Protein AF-A0A6C0L2L0-F1 (afdb_monomer)

Secondary structure (DSSP, 8-state):
--------------------SPPPPPPTT-SEEEEEEE-GGGTS--HHHHHHHHHHHHHB-TTS-B---GGGHHHHHHHHHHHHHHHHHHHHHHHTTT-----EEEEEEEESSHHHHHHHHHHHHHH-TTS--EEEETTS---SS--GGG-TTPPPS-HHHHHHHHHHHHHHHHHHHHHHHHHHHHHHHHHHHHHHHHHHHHHHHHHHHHHHHHHTTSSS------------

Radius of gyration: 38.7 Å; Cα contacts (8 Å, |Δi|>4): 146; chains: 1; bounding box: 62×84×132 Å

Mean predicted aligned error: 16.69 Å

Foldseek 3Di:
DDDDDDDDDDDPDPPPPPDPDFFDDDDAFFFKWKKWKDACVVQAPQLVVLLVVVLQVVQQDPVRDHDDDPVCVVVSSVVSCVPCVVVSVVVRCVVSVVPDNDMDMDTPDGGNDPVVQVVVQLVVCVVDVPIHIDMDTHRDDDDDPDDLVPDPDRDDNDPVVNVVVVVVVVVVVVVVVVVVVVVVVVVVVVVVVVVVVVVVVVVVVVVVVVVVVVVVPPPPDDDDDDDDDDDD

Organism: NCBI:txid1070528

pLDDT: mean 74.66, std 17.21, range [30.91, 94.62]

Solvent-accessible surface area (backbone atoms only — not comparable to full-atom values): 14396 Å² total; per-residue (Å²): 134,85,84,78,79,80,79,76,80,76,79,78,73,78,71,81,76,77,77,84,70,84,65,51,84,78,47,90,62,41,40,26,30,32,36,31,63,44,68,31,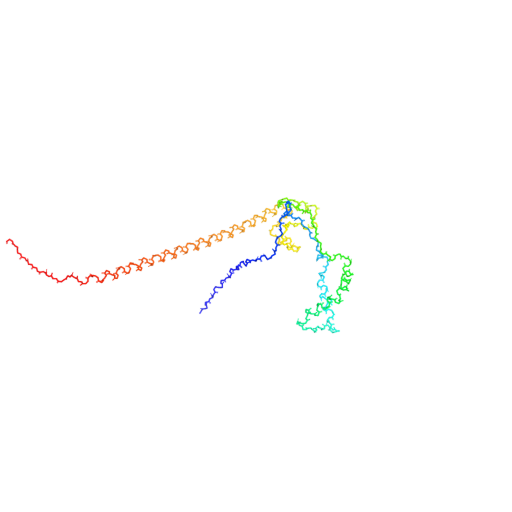71,85,81,42,81,53,66,67,60,53,53,49,52,54,52,51,63,72,52,40,45,102,85,69,51,71,87,76,59,79,88,50,44,64,62,54,49,52,52,45,48,70,74,42,41,68,61,53,50,53,50,49,33,61,76,51,71,67,53,74,78,61,71,42,79,43,82,76,49,68,23,59,43,66,69,60,38,49,56,48,35,56,53,49,38,71,78,39,78,88,47,68,63,44,80,44,60,49,46,55,93,72,79,81,80,66,58,72,88,76,44,92,84,66,80,60,94,48,67,68,60,41,51,52,53,50,51,51,50,50,51,50,52,50,52,52,50,52,51,51,53,50,53,50,49,52,51,51,50,52,49,48,54,50,49,53,50,48,56,51,48,53,52,48,54,54,47,53,58,52,51,61,59,54,68,76,66,68,85,83,82,88,88,84,82,86,88,88,88,83,80,135

Sequence (232 aa):
MNNIHMATFGTQESVDETDYLEVDQALPGQNFCCLSFLSPDKVLESKDKFIMKKFIESLEDKEGNISIKTSEFNTKFEDFQSIKGQEMEELFHKEGGFQTSMRGVKVRGVYNSYEEASKRAQNLQRLDRSFHVFVGQVGYWLPWDPNADNVEEQEYLEKELNELMKNYKNNQIQRDLFYSEQIEKQKQEAAKQTAEKKEGLEKLEEIEEIEEIEETGVEETKESSEPLSASV

Structure (mmCIF, N/CA/C/O backbone):
data_AF-A0A6C0L2L0-F1
#
_entry.id   AF-A0A6C0L2L0-F1
#
loop_
_atom_site.group_PDB
_atom_site.id
_atom_site.type_symbol
_atom_site.label_atom_id
_atom_site.label_alt_id
_atom_site.label_comp_id
_atom_site.label_asym_id
_atom_site.label_entity_id
_atom_site.label_seq_id
_atom_site.pdbx_PDB_ins_code
_atom_site.Cartn_x
_atom_site.Cartn_y
_atom_site.Cartn_z
_atom_site.occupancy
_atom_site.B_iso_or_equiv
_atom_site.auth_seq_id
_atom_site.auth_comp_id
_atom_site.auth_asym_id
_atom_site.auth_atom_id
_atom_site.pdbx_PDB_model_num
ATOM 1 N N . MET A 1 1 ? 35.752 20.119 34.923 1.00 37.41 1 MET A N 1
ATOM 2 C CA . MET A 1 1 ? 35.027 18.831 34.930 1.00 37.41 1 MET A CA 1
ATOM 3 C C . MET A 1 1 ? 33.721 19.075 34.207 1.00 37.41 1 MET A C 1
ATOM 5 O O . MET A 1 1 ? 33.024 20.015 34.557 1.00 37.41 1 MET A O 1
ATOM 9 N N . ASN A 1 2 ? 33.520 18.360 33.104 1.00 34.16 2 ASN A N 1
ATOM 10 C CA . ASN A 1 2 ? 32.576 18.701 32.043 1.00 34.16 2 ASN A CA 1
ATOM 11 C C . ASN A 1 2 ? 31.114 18.564 32.484 1.00 34.16 2 ASN A C 1
ATOM 13 O O . ASN A 1 2 ? 30.709 17.504 32.954 1.00 34.16 2 ASN A O 1
ATOM 17 N N . ASN A 1 3 ? 30.339 19.624 32.245 1.00 34.59 3 ASN A N 1
ATOM 18 C CA . ASN A 1 3 ? 28.882 19.589 32.196 1.00 34.59 3 ASN A CA 1
ATOM 19 C C . ASN A 1 3 ? 28.449 18.745 30.992 1.00 34.59 3 ASN A C 1
ATOM 21 O O . ASN A 1 3 ? 28.726 19.108 29.849 1.00 34.59 3 ASN A O 1
ATOM 25 N N . ILE A 1 4 ? 27.768 17.631 31.247 1.00 42.31 4 ILE A N 1
ATOM 26 C CA . ILE A 1 4 ? 27.065 16.874 30.214 1.00 42.31 4 ILE A CA 1
ATOM 27 C C . ILE A 1 4 ? 25.644 17.431 30.166 1.00 42.31 4 ILE A C 1
ATOM 29 O O . ILE A 1 4 ? 24.846 17.213 31.076 1.00 42.31 4 ILE A O 1
ATOM 33 N N . HIS A 1 5 ? 25.362 18.197 29.113 1.00 37.88 5 HIS A N 1
ATOM 34 C CA . HIS A 1 5 ? 24.012 18.582 28.727 1.00 37.88 5 HIS A CA 1
ATOM 35 C C . HIS A 1 5 ? 23.155 17.321 28.555 1.00 37.88 5 HIS A C 1
ATOM 37 O O . HIS A 1 5 ? 23.462 16.472 27.717 1.00 37.88 5 HIS A O 1
ATOM 43 N N . MET A 1 6 ? 22.068 17.213 29.323 1.00 30.91 6 MET A N 1
ATOM 44 C CA . MET A 1 6 ? 20.956 16.343 28.953 1.00 30.91 6 MET A CA 1
ATOM 45 C C . MET A 1 6 ? 20.350 16.888 27.659 1.00 30.91 6 MET A C 1
ATOM 47 O O . MET A 1 6 ? 19.768 17.971 27.650 1.00 30.91 6 MET A O 1
ATOM 51 N N . ALA A 1 7 ? 20.514 16.145 26.569 1.00 34.28 7 ALA A N 1
ATOM 52 C CA . ALA A 1 7 ? 19.756 16.361 25.351 1.00 34.28 7 ALA A CA 1
ATOM 53 C C . ALA A 1 7 ? 18.307 15.934 25.623 1.00 34.28 7 ALA A C 1
ATOM 55 O O . ALA A 1 7 ? 18.012 14.749 25.775 1.00 34.28 7 ALA A O 1
ATOM 56 N N . THR A 1 8 ? 17.413 16.912 25.735 1.00 33.38 8 THR A N 1
ATOM 57 C CA . THR A 1 8 ? 15.968 16.701 25.695 1.00 33.38 8 THR A CA 1
ATOM 58 C C . THR A 1 8 ? 15.612 16.140 24.322 1.00 33.38 8 THR A C 1
ATOM 60 O O . THR A 1 8 ? 15.785 16.820 23.311 1.00 33.38 8 THR A O 1
ATOM 63 N N . PHE A 1 9 ? 15.156 14.887 24.283 1.00 37.41 9 PHE A N 1
ATOM 64 C CA . PHE A 1 9 ? 14.553 14.303 23.090 1.00 37.41 9 PHE A CA 1
ATOM 65 C C . PHE A 1 9 ? 13.287 15.094 22.773 1.00 37.41 9 PHE A C 1
ATOM 67 O O . PHE A 1 9 ? 12.381 15.180 23.601 1.00 37.41 9 PHE A O 1
ATOM 74 N N . GLY A 1 10 ? 13.283 15.727 21.601 1.00 33.59 10 GLY A N 1
ATOM 75 C CA . GLY A 1 10 ? 12.148 16.484 21.107 1.00 33.59 10 GLY A CA 1
ATOM 76 C C . GLY A 1 10 ? 10.928 15.584 21.000 1.00 33.59 10 GLY A C 1
ATOM 77 O O . GLY A 1 10 ? 10.973 14.525 20.375 1.00 33.59 10 GLY A O 1
ATOM 78 N N . THR A 1 11 ? 9.840 16.028 21.612 1.00 36.53 11 THR A N 1
ATOM 79 C CA . THR A 1 11 ? 8.490 15.634 21.242 1.00 36.53 11 THR A CA 1
ATOM 80 C C . THR A 1 11 ? 8.357 15.915 19.746 1.00 36.53 11 THR A C 1
ATOM 82 O O . THR A 1 11 ? 8.399 17.074 19.338 1.00 36.53 11 THR A O 1
ATOM 85 N N . GLN A 1 12 ? 8.285 14.877 18.909 1.00 40.03 12 GLN A N 1
ATOM 86 C CA . GLN A 1 12 ? 7.773 15.060 17.555 1.00 40.03 12 GLN A CA 1
ATOM 87 C C . GLN A 1 12 ? 6.311 15.466 17.722 1.00 40.03 12 GLN A C 1
ATOM 89 O O . GLN A 1 12 ? 5.470 14.635 18.056 1.00 40.03 12 GLN A O 1
ATOM 94 N N . GLU A 1 13 ? 6.035 16.761 17.578 1.00 41.06 13 GLU A N 1
ATOM 95 C CA . GLU A 1 13 ? 4.690 17.246 17.305 1.00 41.06 13 GLU A CA 1
ATOM 96 C C . GLU A 1 13 ? 4.189 16.472 16.085 1.00 41.06 13 GLU A C 1
ATOM 98 O O . GLU A 1 13 ? 4.834 16.466 15.032 1.00 41.06 13 GLU A O 1
ATOM 103 N N . SER A 1 14 ? 3.078 15.756 16.251 1.00 42.19 14 SER A N 1
ATOM 104 C CA . SER A 1 14 ? 2.299 15.254 15.131 1.00 42.19 14 SER A CA 1
ATOM 105 C C . SER A 1 14 ? 1.913 16.472 14.306 1.00 42.19 14 SER A C 1
ATOM 107 O O . SER A 1 14 ? 1.050 17.251 14.709 1.00 42.19 14 SER A O 1
ATOM 109 N N . VAL A 1 15 ? 2.615 16.683 13.196 1.00 44.88 15 VAL A N 1
ATOM 110 C CA . VAL A 1 15 ? 2.160 17.590 12.151 1.00 44.88 15 VAL A CA 1
ATOM 111 C C . VAL A 1 15 ? 0.751 17.117 11.821 1.00 44.88 15 VAL A C 1
ATOM 113 O O . VAL A 1 15 ? 0.598 15.966 11.417 1.00 44.88 15 VAL A O 1
ATOM 116 N N . ASP A 1 16 ? -0.262 17.951 12.071 1.00 53.47 16 ASP A N 1
ATOM 117 C CA . ASP A 1 16 ? -1.605 17.721 11.548 1.00 53.47 16 ASP A CA 1
ATOM 118 C C . ASP A 1 16 ? -1.443 17.632 10.030 1.00 53.47 16 ASP A C 1
ATOM 120 O O . ASP A 1 16 ? -1.257 18.636 9.337 1.00 53.47 16 ASP A O 1
ATOM 124 N N . GLU A 1 17 ? -1.364 16.404 9.527 1.00 57.69 17 GLU A N 1
ATOM 125 C CA . GLU A 1 17 ? -1.212 16.111 8.115 1.00 57.69 17 GLU A CA 1
ATOM 126 C C . GLU A 1 17 ? -2.569 16.422 7.491 1.00 57.69 17 GLU A C 1
ATOM 128 O O . GLU A 1 17 ? -3.472 15.590 7.447 1.00 57.69 17 GLU A O 1
ATOM 133 N N . THR A 1 18 ? -2.769 17.693 7.144 1.00 53.78 18 THR A N 1
ATOM 134 C CA . THR A 1 18 ? -4.016 18.160 6.551 1.00 53.78 18 THR A CA 1
ATOM 135 C C . THR A 1 18 ? -4.215 17.416 5.237 1.00 53.78 18 THR A C 1
ATOM 137 O O . THR A 1 18 ? -3.506 17.674 4.265 1.00 53.78 18 THR A O 1
ATOM 140 N N . ASP A 1 19 ? -5.167 16.485 5.210 1.00 61.69 19 ASP A N 1
ATOM 141 C CA . ASP A 1 19 ? -5.582 15.820 3.982 1.00 61.69 19 ASP A CA 1
ATOM 142 C C . ASP A 1 19 ? -6.282 16.851 3.083 1.00 61.69 19 ASP A C 1
ATOM 144 O O . ASP A 1 19 ? -7.348 17.377 3.411 1.00 61.69 19 ASP A O 1
ATOM 148 N N . TYR A 1 20 ? -5.632 17.202 1.973 1.00 73.12 20 TYR A N 1
ATOM 149 C CA . TYR A 1 20 ? -6.150 18.154 0.986 1.00 73.12 20 TYR A CA 1
ATOM 150 C C . TYR A 1 20 ? -7.058 17.488 -0.048 1.00 73.12 20 TYR A C 1
ATOM 152 O O . TYR A 1 20 ? -7.515 18.154 -0.981 1.00 73.12 20 TYR A O 1
ATOM 160 N N . LEU A 1 21 ? -7.268 16.177 0.056 1.00 80.44 21 LEU A N 1
ATOM 161 C CA . LEU A 1 21 ? -8.030 15.439 -0.925 1.00 80.44 21 LEU A CA 1
ATOM 162 C C . LEU A 1 21 ? -9.525 15.540 -0.622 1.00 80.44 21 LEU A C 1
ATOM 164 O O . LEU A 1 21 ? -9.986 15.336 0.500 1.00 80.44 21 LEU A O 1
ATOM 168 N N . GLU A 1 22 ? -10.302 15.868 -1.651 1.00 79.06 22 GLU A N 1
ATOM 169 C CA . GLU A 1 22 ? -11.754 15.916 -1.531 1.00 79.06 22 GLU A CA 1
ATOM 170 C C . GLU A 1 22 ? -12.304 14.498 -1.333 1.00 79.06 22 GLU A C 1
ATOM 172 O O . GLU A 1 22 ? -11.935 13.561 -2.050 1.00 79.06 22 GLU A O 1
ATOM 177 N N . VAL A 1 23 ? -13.180 14.361 -0.337 1.00 83.56 23 VAL A N 1
ATOM 178 C CA . VAL A 1 23 ? -13.910 13.131 -0.024 1.00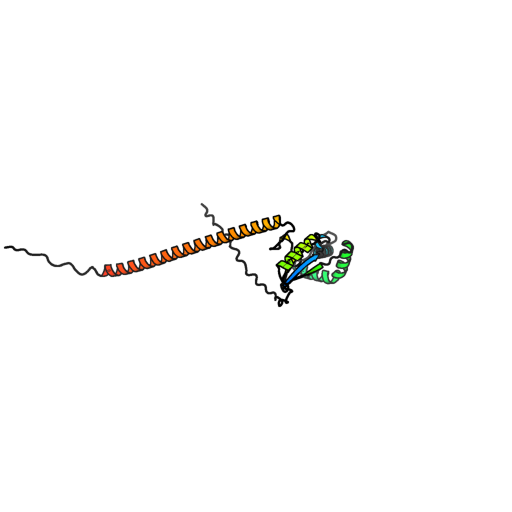 83.56 23 VAL A CA 1
ATOM 179 C C . VAL A 1 23 ? -15.248 13.171 -0.751 1.00 83.56 23 VAL A C 1
ATOM 181 O O . VAL A 1 23 ? -15.976 14.166 -0.679 1.00 83.56 23 VAL A O 1
ATOM 184 N N . ASP A 1 24 ? -15.592 12.080 -1.429 1.00 85.50 24 ASP A N 1
ATOM 185 C CA . ASP A 1 24 ? -16.860 11.986 -2.145 1.00 85.50 24 ASP A CA 1
ATOM 186 C C . ASP A 1 24 ? -18.055 11.929 -1.184 1.00 85.50 24 ASP A C 1
ATOM 188 O O . ASP A 1 24 ? -17.986 11.434 -0.054 1.00 85.50 24 ASP A O 1
ATOM 192 N N . GLN A 1 25 ? -19.215 12.378 -1.667 1.00 85.25 25 GLN A N 1
ATOM 193 C CA . GLN A 1 25 ? -20.462 12.232 -0.928 1.00 85.25 25 GLN A CA 1
ATOM 194 C C . GLN A 1 25 ? -20.786 10.746 -0.702 1.00 85.25 25 GLN A C 1
ATOM 196 O O . GLN A 1 25 ? -20.881 9.962 -1.648 1.00 85.25 25 GLN A O 1
ATOM 201 N N . ALA A 1 26 ? -21.042 10.381 0.557 1.00 86.50 26 ALA A N 1
ATOM 202 C CA . ALA A 1 26 ? -21.406 9.018 0.923 1.00 86.50 26 ALA A CA 1
ATOM 203 C C . ALA A 1 26 ? -22.655 8.534 0.167 1.00 86.50 26 ALA A C 1
ATOM 205 O O . ALA A 1 26 ? -23.707 9.185 0.160 1.00 86.50 26 ALA A O 1
ATOM 206 N N . LEU A 1 27 ? -22.546 7.349 -0.436 1.00 87.31 27 LEU A N 1
ATOM 207 C CA . LEU A 1 27 ? -23.650 6.683 -1.114 1.00 87.31 27 LEU A CA 1
ATOM 208 C C . LEU A 1 27 ? -24.429 5.818 -0.111 1.00 87.31 27 LEU A C 1
ATOM 210 O O . LEU A 1 27 ? -23.835 4.953 0.539 1.00 87.31 27 LEU A O 1
ATOM 214 N N . PRO A 1 28 ? -25.762 5.979 0.006 1.00 89.00 28 PRO A N 1
ATOM 215 C CA . PRO A 1 28 ? -26.560 5.180 0.930 1.00 89.00 28 PRO A CA 1
ATOM 216 C C . PRO A 1 28 ? -26.365 3.675 0.710 1.00 89.00 28 PRO A C 1
ATOM 218 O O . PRO A 1 28 ? -26.510 3.172 -0.405 1.00 89.00 28 PRO A O 1
ATOM 221 N N . GLY A 1 29 ? -26.047 2.950 1.784 1.00 89.06 29 GLY A N 1
ATOM 222 C CA . GLY A 1 29 ? -25.827 1.503 1.739 1.00 89.06 29 GLY A CA 1
ATOM 223 C C . GLY A 1 29 ? -24.447 1.069 1.236 1.00 89.06 29 GLY A C 1
ATOM 224 O O . GLY A 1 29 ? -24.174 -0.128 1.223 1.00 89.06 29 GLY A O 1
ATOM 225 N N . GLN A 1 30 ? -23.583 2.005 0.832 1.00 91.88 30 GLN A N 1
ATOM 226 C CA . GLN A 1 30 ? -22.308 1.733 0.170 1.00 91.88 30 GLN A CA 1
ATOM 227 C C . GLN A 1 30 ? -21.158 2.484 0.848 1.00 91.88 30 GLN A C 1
ATOM 229 O O . GLN A 1 30 ? -20.460 3.266 0.215 1.00 91.88 30 GLN A O 1
ATOM 234 N N . ASN A 1 31 ? -20.969 2.255 2.146 1.00 91.31 31 ASN A N 1
ATOM 235 C CA . ASN A 1 31 ? -19.964 2.974 2.932 1.00 91.31 31 ASN A CA 1
ATOM 236 C C . ASN A 1 31 ? -18.613 2.247 2.979 1.00 91.31 31 ASN A C 1
ATOM 238 O O . ASN A 1 31 ? -17.582 2.887 3.158 1.00 91.31 31 ASN A O 1
ATOM 242 N N . PHE A 1 32 ? -18.601 0.920 2.824 1.00 92.88 32 PHE A N 1
ATOM 243 C CA . PHE A 1 32 ? -17.397 0.094 2.948 1.00 92.88 32 PHE A CA 1
ATOM 244 C C . PHE A 1 32 ? -17.287 -0.891 1.794 1.00 92.88 32 PHE A C 1
ATOM 246 O O . PHE A 1 32 ? -18.280 -1.486 1.392 1.00 92.88 32 PHE A O 1
ATOM 253 N N . CYS A 1 33 ? -16.084 -1.130 1.286 1.00 92.94 33 CYS A N 1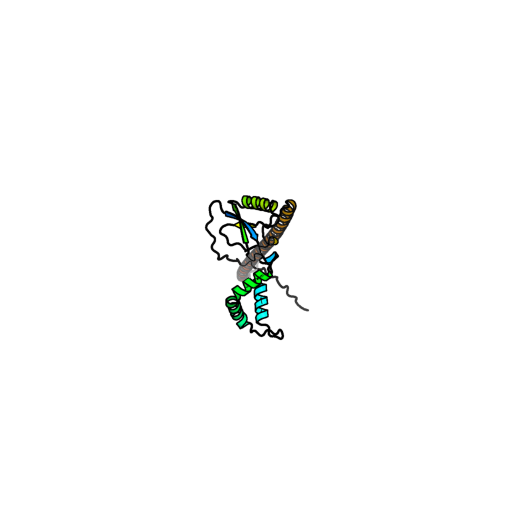
ATOM 254 C CA . CYS A 1 33 ? -15.828 -2.092 0.223 1.00 92.94 33 CYS A CA 1
ATOM 255 C C . CYS A 1 33 ? -14.762 -3.109 0.631 1.00 92.94 33 CYS A C 1
ATOM 257 O O . CYS A 1 33 ? -13.794 -2.783 1.314 1.00 92.94 33 CYS A O 1
ATOM 259 N N . CYS A 1 34 ? -14.939 -4.360 0.204 1.00 92.25 34 CYS A N 1
ATOM 260 C CA . CYS A 1 34 ? -13.902 -5.377 0.327 1.00 92.25 34 CYS A CA 1
ATOM 261 C C . CYS A 1 34 ? -13.064 -5.397 -0.951 1.00 92.25 34 CYS A C 1
ATOM 263 O O . CYS A 1 34 ? -13.598 -5.643 -2.037 1.00 92.25 34 CYS A O 1
ATOM 265 N N . LEU A 1 35 ? -11.758 -5.197 -0.823 1.00 91.81 35 LEU A N 1
ATOM 266 C CA . LEU A 1 35 ? -10.812 -5.124 -1.929 1.00 91.81 35 LEU A CA 1
ATOM 267 C C . LEU A 1 35 ? -9.775 -6.236 -1.823 1.00 91.81 35 LEU A C 1
ATOM 269 O O . LEU A 1 35 ? -9.374 -6.646 -0.735 1.00 91.81 35 LEU A O 1
ATOM 273 N N . SER A 1 36 ? -9.309 -6.708 -2.970 1.00 89.38 36 SER A N 1
ATOM 274 C CA . SER A 1 36 ? -8.122 -7.551 -3.052 1.00 89.38 36 SER A CA 1
ATOM 275 C C . SER A 1 36 ? -7.250 -7.099 -4.198 1.00 89.38 36 SER A C 1
ATOM 277 O O . SER A 1 36 ? -7.741 -6.843 -5.298 1.00 89.38 36 SER A O 1
ATOM 279 N N . PHE A 1 37 ? -5.958 -7.037 -3.926 1.00 88.31 37 PHE A N 1
ATOM 280 C CA . PHE A 1 37 ? -4.962 -6.581 -4.872 1.00 88.31 37 PHE A CA 1
ATOM 281 C C . PHE A 1 37 ? -4.230 -7.778 -5.477 1.00 88.31 37 PHE A C 1
ATOM 283 O O . PHE A 1 37 ? -3.977 -8.791 -4.819 1.00 88.31 37 PHE A O 1
ATOM 290 N N . LEU A 1 38 ? -3.916 -7.652 -6.760 1.00 81.44 38 LEU A N 1
ATOM 291 C CA . LEU A 1 38 ? -2.984 -8.500 -7.479 1.00 81.44 38 LEU A CA 1
ATOM 292 C C . LEU A 1 38 ? -1.802 -7.617 -7.861 1.00 81.44 38 LEU A C 1
ATOM 294 O O . LEU A 1 38 ? -1.931 -6.755 -8.729 1.00 81.44 38 LEU A O 1
ATOM 298 N N . SER A 1 39 ? -0.663 -7.831 -7.211 1.00 77.00 39 SER A N 1
ATOM 299 C CA . SER A 1 39 ? 0.571 -7.134 -7.553 1.00 77.00 39 SER A CA 1
ATOM 300 C C . SER A 1 39 ? 1.535 -8.071 -8.285 1.00 77.00 39 SER A C 1
ATOM 302 O O . SER A 1 39 ? 1.806 -9.171 -7.790 1.00 77.00 39 SER A O 1
ATOM 304 N N . PRO A 1 40 ? 2.068 -7.653 -9.448 1.00 71.56 40 PRO A N 1
ATOM 305 C CA . PRO A 1 40 ? 3.060 -8.408 -10.198 1.00 71.56 40 PRO A CA 1
ATOM 306 C C . PRO A 1 40 ? 4.420 -8.433 -9.489 1.00 71.56 40 PRO A C 1
ATOM 308 O O . PRO A 1 40 ? 5.239 -9.280 -9.821 1.00 71.56 40 PRO A O 1
ATOM 311 N N . ASP A 1 41 ? 4.654 -7.576 -8.485 1.00 69.38 41 ASP A N 1
ATOM 312 C CA . ASP A 1 41 ? 5.957 -7.415 -7.814 1.00 69.38 41 ASP A CA 1
ATOM 313 C C . ASP A 1 41 ? 6.463 -8.694 -7.126 1.00 69.38 41 ASP A C 1
ATOM 315 O O . ASP A 1 41 ? 7.652 -8.831 -6.848 1.00 69.38 41 ASP A O 1
ATOM 319 N N . LYS A 1 42 ? 5.566 -9.644 -6.836 1.00 62.59 42 LYS A N 1
ATOM 320 C CA . LYS A 1 42 ? 5.932 -10.944 -6.250 1.00 62.59 42 LYS A CA 1
ATOM 321 C C . LYS A 1 42 ? 6.490 -11.932 -7.280 1.00 62.59 42 LYS A C 1
ATOM 323 O O . LYS A 1 42 ? 7.010 -12.972 -6.885 1.00 62.59 42 LYS A O 1
ATOM 328 N N . VAL A 1 43 ? 6.336 -11.648 -8.573 1.00 62.31 43 VAL A N 1
ATOM 329 C CA . VAL A 1 43 ? 6.595 -12.599 -9.667 1.00 62.31 43 VAL A CA 1
ATOM 330 C C . VAL A 1 43 ? 7.497 -12.003 -10.748 1.00 62.31 43 VAL A C 1
ATOM 332 O O . VAL A 1 43 ? 8.334 -12.708 -11.303 1.00 62.31 43 VAL A O 1
ATOM 335 N N . LEU A 1 44 ? 7.353 -10.710 -11.027 1.00 66.94 44 LEU A N 1
ATOM 336 C CA . LEU A 1 44 ? 8.103 -9.972 -12.036 1.00 66.94 44 LEU A CA 1
ATOM 337 C C . LEU A 1 44 ? 9.004 -8.940 -11.356 1.00 66.94 44 LEU A C 1
ATOM 339 O O . LEU A 1 44 ? 8.605 -8.294 -10.385 1.00 66.94 44 LEU A O 1
ATOM 343 N N . GLU A 1 45 ? 10.214 -8.753 -11.889 1.00 69.06 45 GLU A N 1
ATOM 344 C CA . GLU A 1 45 ? 11.032 -7.599 -11.517 1.00 69.06 45 GLU A CA 1
ATOM 345 C C . GLU A 1 45 ? 10.251 -6.312 -11.801 1.00 69.06 45 GLU A C 1
ATOM 347 O O . GLU A 1 45 ? 9.564 -6.198 -12.817 1.00 69.06 45 GLU A O 1
ATOM 352 N N . SER A 1 46 ? 10.342 -5.335 -10.895 1.00 75.12 46 SER A N 1
ATOM 353 C CA . SER A 1 46 ? 9.645 -4.059 -11.055 1.00 75.12 46 SER A CA 1
ATOM 354 C C . SER A 1 46 ? 9.999 -3.446 -12.412 1.00 75.12 46 SER A C 1
ATOM 356 O O . SER A 1 46 ? 11.181 -3.236 -12.697 1.00 75.12 46 SER A O 1
ATOM 358 N N . LYS A 1 47 ? 8.984 -3.137 -13.230 1.00 78.00 47 LYS A N 1
ATOM 359 C CA . LYS A 1 47 ? 9.146 -2.546 -14.573 1.00 78.00 47 LYS A CA 1
ATOM 360 C C . LYS A 1 47 ? 10.103 -1.347 -14.543 1.00 78.00 47 LYS A C 1
ATOM 362 O O . LYS A 1 47 ? 10.975 -1.235 -15.397 1.00 78.00 47 LYS A O 1
ATOM 367 N N . ASP A 1 48 ? 10.025 -0.532 -13.496 1.00 81.25 48 ASP A N 1
ATOM 368 C CA . ASP A 1 48 ? 10.892 0.634 -13.301 1.00 81.25 48 ASP A CA 1
ATOM 369 C C . ASP A 1 48 ? 12.372 0.259 -13.149 1.00 81.25 48 ASP A C 1
ATOM 371 O O . ASP A 1 48 ? 13.239 0.908 -13.730 1.00 81.25 48 ASP A O 1
ATOM 375 N N . LYS A 1 49 ? 12.682 -0.823 -12.421 1.00 83.44 49 LYS A N 1
ATOM 376 C CA . LYS A 1 49 ? 14.059 -1.329 -12.276 1.00 83.44 49 LYS A CA 1
ATOM 377 C C . LYS A 1 49 ? 14.583 -1.870 -13.598 1.00 83.44 49 LYS A C 1
ATOM 379 O O . LYS A 1 49 ? 15.737 -1.620 -13.935 1.00 83.44 49 LYS A O 1
ATOM 384 N N . PHE A 1 50 ? 13.738 -2.574 -14.347 1.00 84.75 50 PHE A N 1
ATOM 385 C CA . PHE A 1 50 ? 14.090 -3.073 -15.671 1.00 84.75 50 PHE A CA 1
ATOM 386 C C . PHE A 1 50 ? 14.397 -1.921 -16.637 1.00 84.75 50 PHE A C 1
ATOM 388 O O . PHE A 1 50 ? 15.464 -1.898 -17.248 1.00 84.75 50 PHE A O 1
ATOM 395 N N . ILE A 1 51 ? 13.514 -0.921 -16.717 1.00 86.06 51 ILE A N 1
ATOM 396 C CA . ILE A 1 51 ? 13.709 0.264 -17.563 1.00 86.06 51 ILE A CA 1
ATOM 397 C C . ILE A 1 51 ? 14.969 1.023 -17.137 1.00 86.06 51 ILE A C 1
ATOM 399 O O . ILE A 1 51 ? 15.771 1.394 -17.990 1.00 86.06 51 ILE A O 1
ATOM 403 N N . MET A 1 52 ? 15.186 1.206 -15.832 1.00 86.31 52 MET A N 1
ATOM 404 C CA . MET A 1 52 ? 16.383 1.867 -15.309 1.00 86.31 52 MET A CA 1
ATOM 405 C C . MET A 1 52 ? 17.661 1.111 -15.682 1.00 86.31 52 MET A C 1
ATOM 407 O O . MET A 1 52 ? 18.624 1.717 -16.143 1.00 86.31 52 MET A O 1
ATOM 411 N N . LYS A 1 53 ? 17.667 -0.218 -15.544 1.00 86.69 53 LYS A N 1
ATOM 412 C CA . LYS A 1 53 ? 18.793 -1.061 -15.954 1.00 86.69 53 LYS A CA 1
ATOM 413 C C . LYS A 1 53 ? 19.091 -0.890 -17.445 1.00 86.69 53 LYS A C 1
ATOM 415 O O . LYS A 1 53 ? 20.238 -0.659 -17.807 1.00 86.69 53 LYS A O 1
ATOM 420 N N . LYS A 1 54 ? 18.065 -0.929 -18.302 1.00 87.56 54 LYS A N 1
ATOM 421 C CA . LYS A 1 54 ? 18.216 -0.726 -19.753 1.00 87.56 54 LYS A CA 1
ATOM 422 C C . LYS A 1 54 ? 18.661 0.685 -20.124 1.00 87.56 54 LYS A C 1
ATOM 424 O O . LYS A 1 54 ? 19.412 0.854 -21.081 1.00 87.56 54 LYS A O 1
ATOM 429 N N . PHE A 1 55 ? 18.238 1.688 -19.363 1.00 88.69 55 PHE A N 1
ATOM 430 C CA . PHE A 1 55 ? 18.722 3.051 -19.529 1.00 88.69 55 PHE A CA 1
ATOM 431 C C . PHE A 1 55 ? 20.214 3.153 -19.202 1.00 88.69 55 PHE A C 1
ATOM 433 O O . PHE A 1 55 ? 20.971 3.691 -20.007 1.00 88.69 55 PHE A O 1
ATOM 440 N N . ILE A 1 56 ? 20.652 2.576 -18.081 1.00 87.00 56 ILE A N 1
ATOM 441 C CA . ILE A 1 56 ? 22.068 2.544 -17.690 1.00 87.00 56 ILE A CA 1
ATOM 442 C C . ILE A 1 56 ? 22.905 1.800 -18.740 1.00 87.00 56 ILE A C 1
ATOM 444 O O . ILE A 1 56 ? 23.889 2.357 -19.214 1.00 87.00 56 ILE A O 1
ATOM 448 N N . GLU A 1 57 ? 22.458 0.624 -19.195 1.00 85.94 57 GLU A N 1
ATOM 449 C CA . GLU A 1 57 ? 23.100 -0.131 -20.287 1.00 85.94 57 GLU A CA 1
ATOM 450 C C . GLU A 1 57 ? 23.224 0.705 -21.579 1.00 85.94 57 GLU A C 1
ATOM 452 O O . GLU A 1 57 ? 24.169 0.536 -22.343 1.00 85.94 57 GLU A O 1
ATOM 457 N N . SER A 1 58 ? 22.290 1.629 -21.840 1.00 84.31 58 SER A N 1
ATOM 458 C CA . SER A 1 58 ? 22.350 2.510 -23.017 1.00 84.31 58 SER A CA 1
ATOM 459 C C . SER A 1 58 ? 23.350 3.666 -22.893 1.00 84.31 58 SER A C 1
ATOM 461 O O . SER A 1 58 ? 23.695 4.278 -23.904 1.00 84.31 58 SER A O 1
ATOM 463 N N . LEU A 1 59 ? 23.788 3.969 -21.668 1.00 84.62 59 LEU A N 1
ATOM 464 C CA . LEU A 1 59 ? 24.766 5.010 -21.351 1.00 84.62 59 LEU A CA 1
ATOM 465 C 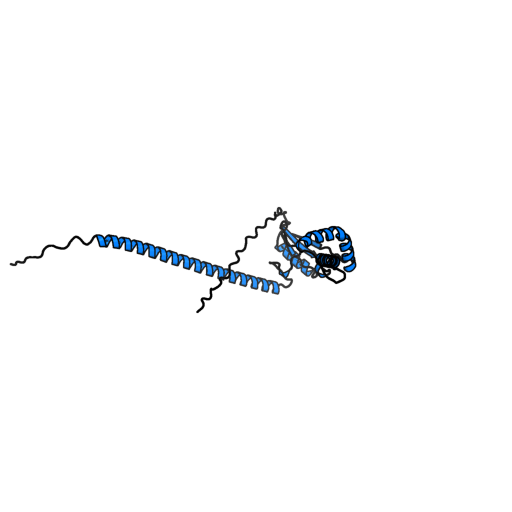C . LEU A 1 59 ? 26.173 4.451 -21.098 1.00 84.62 59 LEU A C 1
ATOM 467 O O . LEU A 1 59 ? 27.112 5.237 -20.983 1.00 84.62 59 LEU A O 1
ATOM 471 N N . GLU A 1 60 ? 26.318 3.130 -20.974 1.00 83.62 60 GLU A N 1
ATOM 472 C CA . GLU A 1 60 ? 27.609 2.467 -20.801 1.00 83.62 60 GLU A CA 1
ATOM 473 C C . GLU A 1 60 ? 28.419 2.484 -22.106 1.00 83.62 60 GLU A C 1
ATOM 475 O O . GLU A 1 60 ? 27.977 2.019 -23.160 1.00 83.62 60 GLU A O 1
ATOM 480 N N . ASP A 1 61 ? 29.651 2.990 -22.027 1.00 79.69 61 ASP A N 1
ATOM 481 C CA . ASP A 1 61 ? 30.625 2.875 -23.111 1.00 79.69 61 ASP A CA 1
ATOM 482 C C . ASP A 1 61 ? 31.176 1.437 -23.221 1.00 79.69 61 ASP A C 1
ATOM 484 O O . ASP A 1 61 ? 31.009 0.607 -22.329 1.00 79.69 61 ASP A O 1
ATOM 488 N N . LYS A 1 62 ? 31.935 1.134 -24.287 1.00 73.06 62 LYS A N 1
ATOM 489 C CA . LYS A 1 62 ? 32.557 -0.197 -24.520 1.00 73.06 62 LYS A CA 1
ATOM 490 C C . LYS A 1 62 ? 33.477 -0.687 -23.388 1.00 73.06 62 LYS A C 1
ATOM 492 O O . LYS A 1 62 ? 33.844 -1.858 -23.366 1.00 73.06 62 LYS A O 1
ATOM 497 N N . GLU A 1 63 ? 33.868 0.212 -22.492 1.00 76.50 63 GLU A N 1
ATOM 498 C CA . GLU A 1 63 ? 34.730 -0.033 -21.333 1.00 76.50 63 GLU A CA 1
ATOM 499 C C . GLU A 1 63 ? 33.939 -0.098 -20.008 1.00 76.50 63 GLU A C 1
ATOM 501 O O . GLU A 1 63 ? 34.541 -0.294 -18.957 1.00 76.50 63 GLU A O 1
ATOM 506 N N . GLY A 1 64 ? 32.607 0.053 -20.044 1.00 75.38 64 GLY A N 1
ATOM 507 C CA . GLY A 1 64 ? 31.727 0.029 -18.868 1.00 75.38 64 GLY A CA 1
ATOM 508 C C . GLY A 1 64 ? 31.687 1.339 -18.073 1.00 75.38 64 GLY A C 1
ATOM 509 O O . GLY A 1 64 ? 31.212 1.363 -16.941 1.00 75.38 64 GLY A O 1
ATOM 510 N N . ASN A 1 65 ? 32.203 2.433 -18.638 1.00 77.69 65 ASN A N 1
ATOM 511 C CA . ASN A 1 65 ? 32.181 3.748 -18.003 1.00 77.69 65 ASN A CA 1
ATOM 512 C C . ASN A 1 65 ? 30.876 4.482 -18.341 1.00 77.69 65 ASN A C 1
ATOM 514 O O . ASN A 1 65 ? 30.438 4.467 -19.489 1.00 77.69 65 ASN A O 1
ATOM 518 N N . ILE A 1 66 ? 30.286 5.155 -17.349 1.00 80.88 66 ILE A N 1
ATOM 519 C CA . ILE A 1 66 ? 29.070 5.963 -17.506 1.00 80.88 66 ILE A CA 1
ATOM 520 C C . ILE A 1 66 ? 29.433 7.418 -17.221 1.00 80.88 66 ILE A C 1
ATOM 522 O O . ILE A 1 66 ? 29.817 7.763 -16.102 1.00 80.88 66 ILE A O 1
ATOM 526 N N . SER A 1 67 ? 29.300 8.286 -18.224 1.00 70.31 67 SER A N 1
ATOM 527 C CA . SER A 1 67 ? 29.569 9.721 -18.089 1.00 70.31 67 SER A CA 1
ATOM 528 C C . SER A 1 67 ? 28.298 10.525 -18.347 1.00 70.31 67 SER A C 1
ATOM 530 O O . SER A 1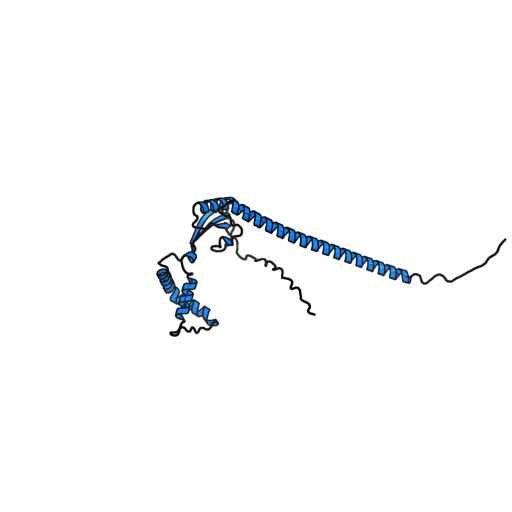 67 ? 27.982 10.905 -19.475 1.00 70.31 67 SER A O 1
ATOM 532 N N . ILE A 1 68 ? 27.538 10.782 -17.281 1.00 76.44 68 ILE A N 1
ATOM 533 C CA . ILE A 1 68 ? 26.359 11.649 -17.315 1.00 76.44 68 ILE A CA 1
ATOM 534 C C . ILE A 1 68 ? 26.422 12.652 -16.168 1.00 76.44 68 ILE A C 1
ATOM 536 O O . ILE A 1 68 ? 26.785 12.323 -15.039 1.00 76.44 68 ILE A O 1
ATOM 540 N N . LYS A 1 69 ? 26.063 13.903 -16.454 1.00 79.50 69 LYS A N 1
ATOM 541 C CA . LYS A 1 69 ? 25.880 14.912 -15.411 1.00 79.50 69 LYS A CA 1
ATOM 542 C C . LYS A 1 69 ? 24.549 14.666 -14.711 1.00 79.50 69 LYS A C 1
ATOM 544 O O . LYS A 1 69 ? 23.530 14.512 -15.379 1.00 79.50 69 LYS A O 1
ATOM 549 N N . THR A 1 70 ? 24.536 14.732 -13.381 1.00 79.38 70 THR A N 1
ATOM 550 C CA . THR A 1 70 ? 23.321 14.561 -12.564 1.00 79.38 70 THR A CA 1
ATOM 551 C C . THR A 1 70 ? 22.197 15.519 -12.973 1.00 79.38 70 THR A C 1
ATOM 553 O O . THR A 1 70 ? 21.033 15.142 -12.951 1.00 79.38 70 THR A O 1
ATOM 556 N N . SER A 1 71 ? 22.534 16.733 -13.420 1.00 83.81 71 SER A N 1
ATOM 557 C CA . SER A 1 71 ? 21.564 17.739 -13.872 1.00 83.81 71 SER A CA 1
ATOM 558 C C . SER A 1 71 ? 20.815 17.366 -15.155 1.00 83.81 71 SER A C 1
ATOM 560 O O . SER A 1 71 ? 19.717 17.858 -15.376 1.00 83.81 71 SER A O 1
ATOM 562 N N . GLU A 1 72 ? 21.404 16.532 -16.015 1.00 83.75 72 GLU A N 1
ATOM 563 C CA . GLU A 1 72 ? 20.822 16.134 -17.308 1.00 83.75 72 GLU A CA 1
ATOM 564 C C . GLU A 1 72 ? 20.120 14.771 -17.240 1.00 83.75 72 GLU A C 1
ATOM 566 O O . GLU A 1 72 ? 19.532 14.330 -18.226 1.00 83.75 72 GLU A O 1
ATOM 571 N N . PHE A 1 73 ? 20.203 14.088 -16.095 1.00 85.25 73 PHE A N 1
ATOM 572 C CA . PHE A 1 73 ? 19.694 12.732 -15.923 1.00 85.25 73 PHE A CA 1
ATOM 573 C C . PHE A 1 73 ? 18.190 12.646 -16.196 1.00 85.25 73 PHE A C 1
ATOM 575 O O . PHE A 1 73 ? 17.775 11.831 -17.014 1.00 85.25 73 PHE A O 1
ATOM 582 N N . ASN A 1 74 ? 17.394 13.520 -15.569 1.00 86.00 74 ASN A N 1
ATOM 583 C CA . ASN A 1 74 ? 15.934 13.498 -15.700 1.00 86.00 74 ASN A CA 1
ATOM 584 C C . ASN A 1 74 ? 15.498 13.687 -17.156 1.00 86.00 74 ASN A C 1
ATOM 586 O O . ASN A 1 74 ? 14.757 12.865 -17.679 1.00 86.00 74 ASN A O 1
ATOM 590 N N . THR A 1 75 ? 16.037 14.702 -17.838 1.00 86.44 75 THR A N 1
ATOM 591 C CA . THR A 1 75 ? 15.709 14.978 -19.244 1.00 86.44 75 THR A CA 1
ATOM 592 C C . THR A 1 75 ? 16.074 13.804 -20.151 1.00 86.44 75 THR A C 1
ATOM 594 O O . THR A 1 75 ? 15.248 13.344 -20.929 1.00 86.44 75 THR A O 1
ATOM 597 N N . LYS A 1 76 ? 17.285 13.245 -20.010 1.00 85.50 76 LYS A N 1
ATOM 598 C CA . LYS A 1 76 ? 17.712 12.096 -20.828 1.00 85.50 76 LYS A CA 1
ATOM 599 C C . LYS A 1 76 ? 16.898 10.835 -20.539 1.00 85.50 76 LYS A C 1
ATOM 601 O O . LYS A 1 76 ? 16.683 10.031 -21.444 1.00 85.50 76 LYS A O 1
ATOM 606 N N . PHE A 1 77 ? 16.459 10.649 -19.298 1.00 87.38 77 PHE A N 1
ATOM 607 C CA . PHE A 1 77 ? 15.613 9.526 -18.911 1.00 87.38 77 PHE A CA 1
ATOM 608 C C . PHE A 1 77 ? 14.186 9.661 -19.464 1.00 87.38 77 PHE A C 1
ATOM 610 O O . PHE A 1 77 ? 13.625 8.679 -19.950 1.00 87.38 77 PHE A O 1
ATOM 617 N N . GLU A 1 78 ? 13.617 10.869 -19.455 1.00 86.75 78 GLU A N 1
ATOM 618 C CA . GLU A 1 78 ? 12.322 11.175 -20.079 1.00 86.75 78 GLU A CA 1
ATOM 619 C C . GLU A 1 78 ? 12.361 10.975 -21.601 1.00 86.75 78 GLU A C 1
ATOM 621 O O . GLU A 1 78 ? 11.468 10.335 -22.168 1.00 86.75 78 GLU A O 1
ATOM 626 N N . ASP A 1 79 ? 13.429 11.437 -22.258 1.00 87.75 79 ASP A N 1
ATOM 627 C CA . ASP A 1 79 ? 13.658 11.212 -23.689 1.00 87.75 79 ASP A CA 1
ATOM 628 C C . ASP A 1 79 ? 13.766 9.711 -23.997 1.00 87.75 79 ASP A C 1
ATOM 630 O O . ASP A 1 79 ? 13.152 9.208 -24.942 1.00 87.75 79 ASP A O 1
ATOM 634 N N . PHE A 1 80 ? 14.504 8.963 -23.171 1.00 87.69 80 PHE A N 1
ATOM 635 C CA . PHE A 1 80 ? 14.643 7.516 -23.315 1.00 87.69 80 PHE A CA 1
ATOM 636 C C . PHE A 1 80 ? 13.304 6.787 -23.161 1.00 87.69 80 PHE A C 1
ATOM 638 O O . PHE A 1 80 ? 12.984 5.932 -23.990 1.00 87.69 80 PHE A O 1
ATOM 645 N N . GLN A 1 81 ? 12.503 7.136 -22.149 1.00 86.88 81 GLN A N 1
ATOM 646 C CA . GLN A 1 81 ? 11.162 6.572 -21.975 1.00 86.88 81 GLN A CA 1
ATOM 647 C C . GLN A 1 81 ? 10.249 6.893 -23.161 1.00 86.88 81 GLN A C 1
ATOM 649 O O . GLN A 1 81 ? 9.514 6.021 -23.619 1.00 86.88 81 GLN A O 1
ATOM 654 N N . SER A 1 82 ? 10.323 8.111 -23.694 1.00 86.19 82 SER A N 1
ATOM 655 C CA . SER A 1 82 ? 9.476 8.540 -24.810 1.00 86.19 82 SER A CA 1
ATOM 656 C C . SER A 1 82 ? 9.839 7.838 -26.121 1.00 86.19 82 SER A C 1
ATOM 658 O O . SER A 1 82 ? 8.956 7.457 -26.886 1.00 86.19 82 SER A O 1
ATOM 660 N N . ILE A 1 83 ? 11.135 7.636 -26.380 1.00 86.38 83 ILE A N 1
ATOM 661 C CA . ILE A 1 83 ? 11.629 7.031 -27.626 1.00 86.38 83 ILE A CA 1
ATOM 662 C C . ILE A 1 83 ? 11.528 5.505 -27.582 1.00 86.38 83 ILE A C 1
ATOM 664 O O . ILE A 1 83 ? 11.088 4.886 -28.549 1.00 86.38 83 ILE A O 1
ATOM 668 N N . LYS A 1 84 ? 11.960 4.889 -26.477 1.00 85.56 84 LYS A N 1
ATOM 669 C CA . LYS A 1 84 ? 12.088 3.429 -26.362 1.00 85.56 84 LYS A CA 1
ATOM 670 C C . LYS A 1 84 ? 11.003 2.778 -25.512 1.00 85.56 84 LYS A C 1
ATOM 672 O O . LYS A 1 84 ? 11.057 1.571 -25.314 1.00 85.56 84 LYS A O 1
ATOM 677 N N . GLY A 1 85 ? 10.008 3.522 -25.030 1.00 82.19 85 GLY A N 1
ATOM 678 C CA . GLY A 1 85 ? 8.975 2.994 -24.132 1.00 82.19 85 GLY A CA 1
ATOM 679 C C . GLY A 1 85 ? 8.272 1.742 -24.665 1.00 82.19 85 GLY A C 1
ATOM 680 O O . GLY A 1 85 ? 8.176 0.750 -23.946 1.00 82.19 85 GLY A O 1
ATOM 681 N N . GLN A 1 86 ? 7.863 1.749 -25.940 1.00 83.62 86 GLN A N 1
ATOM 682 C CA . GLN A 1 86 ? 7.205 0.595 -26.571 1.00 83.62 86 GLN A CA 1
ATOM 683 C C . GLN A 1 86 ? 8.148 -0.607 -26.724 1.00 83.62 86 GLN A C 1
ATOM 685 O O . GLN A 1 86 ? 7.779 -1.725 -26.375 1.00 83.62 86 GLN A O 1
ATOM 690 N N . GLU A 1 87 ? 9.386 -0.380 -27.171 1.00 86.06 87 GLU A N 1
ATOM 691 C CA . GLU A 1 87 ? 10.397 -1.439 -27.306 1.00 86.06 87 GLU A CA 1
ATOM 692 C C . GLU A 1 87 ? 10.730 -2.068 -25.943 1.00 86.06 87 GLU A C 1
ATOM 694 O O . GLU A 1 87 ? 10.821 -3.289 -25.814 1.00 86.06 87 GLU A O 1
ATOM 699 N N . MET A 1 88 ? 10.872 -1.243 -24.901 1.00 82.56 88 MET A N 1
ATOM 700 C CA . MET A 1 88 ? 11.143 -1.711 -23.542 1.00 82.56 88 MET A CA 1
ATOM 701 C C . MET A 1 88 ? 9.978 -2.528 -22.982 1.00 82.56 88 MET A C 1
ATOM 703 O O . MET A 1 88 ? 10.212 -3.510 -22.282 1.00 82.56 88 MET A O 1
ATOM 707 N N . GLU A 1 89 ? 8.734 -2.164 -23.295 1.00 81.94 89 GLU A N 1
ATOM 708 C CA . GLU A 1 89 ? 7.553 -2.926 -22.885 1.00 81.94 89 GLU A CA 1
ATOM 709 C C . GLU A 1 89 ? 7.508 -4.304 -23.556 1.00 81.94 89 GLU A C 1
ATOM 711 O O . GLU A 1 89 ? 7.319 -5.315 -22.878 1.00 81.94 89 GLU A O 1
ATOM 716 N N . GLU A 1 90 ? 7.783 -4.381 -24.858 1.00 83.81 90 GLU A N 1
ATOM 717 C CA . GLU A 1 90 ? 7.874 -5.655 -25.579 1.00 83.81 90 GLU A CA 1
ATOM 718 C C . GLU A 1 90 ? 8.995 -6.555 -25.041 1.00 83.81 90 GLU A C 1
ATOM 720 O O . GLU A 1 90 ? 8.784 -7.752 -24.821 1.00 83.81 90 GLU A O 1
ATOM 725 N N . LEU A 1 91 ? 10.179 -5.988 -24.790 1.00 83.06 91 LEU A N 1
ATOM 726 C CA . LEU A 1 91 ? 11.305 -6.715 -24.199 1.00 83.06 91 LEU A CA 1
ATOM 727 C C . LEU A 1 91 ? 10.977 -7.210 -22.791 1.00 83.06 91 LEU A C 1
ATOM 729 O O . LEU A 1 91 ? 11.260 -8.365 -22.473 1.00 83.06 91 LEU A O 1
ATOM 733 N N . PHE A 1 92 ? 10.328 -6.375 -21.980 1.00 82.88 92 PHE A N 1
ATOM 734 C CA . PHE A 1 92 ? 9.899 -6.745 -20.637 1.00 82.88 92 PHE A CA 1
ATOM 735 C C . PHE A 1 92 ? 8.896 -7.902 -20.665 1.00 82.88 92 PHE A C 1
ATOM 737 O O . PHE A 1 92 ? 9.044 -8.872 -19.924 1.00 82.88 92 PHE A O 1
ATOM 744 N N . HIS A 1 93 ? 7.912 -7.864 -21.567 1.00 81.06 93 HIS A N 1
ATOM 745 C CA . HIS A 1 93 ? 6.970 -8.969 -21.738 1.00 81.06 93 HIS A CA 1
ATOM 746 C C . HIS A 1 93 ? 7.650 -10.249 -22.232 1.00 81.06 93 HIS A C 1
ATOM 748 O O . HIS A 1 93 ? 7.280 -11.341 -21.798 1.00 81.06 93 HIS A O 1
ATOM 754 N N . LYS A 1 94 ? 8.654 -10.136 -23.108 1.00 82.94 94 LYS A N 1
ATOM 755 C CA . LYS A 1 94 ? 9.404 -11.285 -23.626 1.00 82.94 94 LYS A CA 1
ATOM 756 C C . LYS A 1 94 ? 10.267 -11.945 -22.550 1.00 82.94 94 LYS A C 1
ATOM 758 O O . LYS A 1 94 ? 10.244 -13.169 -22.436 1.00 82.94 94 LYS A O 1
ATOM 763 N N . GLU A 1 95 ? 11.008 -11.162 -21.767 1.00 78.38 95 GLU A N 1
ATOM 764 C CA . GLU A 1 95 ? 11.823 -11.678 -20.658 1.00 78.38 95 GLU A CA 1
ATOM 765 C C . GLU A 1 95 ? 10.951 -12.197 -19.505 1.00 78.38 95 GLU A C 1
ATOM 767 O O . GLU A 1 95 ? 11.250 -13.240 -18.928 1.00 78.38 95 GLU A O 1
ATOM 772 N N . GLY A 1 96 ? 9.818 -11.542 -19.237 1.00 72.88 96 GLY A N 1
ATOM 773 C CA . GLY A 1 96 ? 8.835 -11.944 -18.229 1.00 72.88 96 GLY A CA 1
ATOM 774 C C . GLY A 1 96 ? 7.926 -13.113 -18.628 1.00 72.88 96 GLY A C 1
ATOM 775 O O . GLY A 1 96 ? 6.950 -13.392 -17.932 1.00 72.88 96 GLY A O 1
ATOM 776 N N . GLY A 1 97 ? 8.182 -13.786 -19.757 1.00 75.94 97 GLY A N 1
ATOM 777 C CA . GLY A 1 97 ? 7.406 -14.952 -20.196 1.00 75.94 97 GLY A CA 1
ATOM 778 C C . GLY A 1 97 ? 5.926 -14.656 -20.466 1.00 75.94 97 GLY A C 1
ATOM 779 O O . GLY A 1 97 ? 5.076 -15.504 -20.199 1.00 75.94 97 GLY A O 1
ATOM 780 N N . PHE A 1 98 ? 5.616 -13.450 -20.954 1.00 67.38 98 PHE A N 1
ATOM 781 C CA . PHE A 1 98 ? 4.262 -12.924 -21.179 1.00 67.38 98 PHE A CA 1
ATOM 782 C C . PHE A 1 98 ? 3.350 -12.968 -19.945 1.00 67.38 98 PHE A C 1
ATOM 784 O O . PHE A 1 98 ? 2.123 -12.931 -20.068 1.00 67.38 98 PHE A O 1
ATOM 791 N N . GLN A 1 99 ? 3.926 -13.030 -18.743 1.00 67.31 99 GLN A N 1
ATOM 792 C CA . GLN A 1 99 ? 3.144 -12.896 -17.526 1.00 67.31 99 GLN A CA 1
ATOM 793 C C . GLN A 1 99 ? 2.642 -11.460 -17.373 1.00 67.31 99 GLN A C 1
ATOM 795 O O . GLN A 1 99 ? 3.285 -10.490 -17.781 1.00 67.31 99 GLN A O 1
ATOM 800 N N . THR A 1 100 ? 1.436 -11.330 -16.826 1.00 60.97 100 THR A N 1
ATOM 801 C CA . THR A 1 100 ? 0.749 -10.048 -16.711 1.00 60.97 100 THR A CA 1
ATOM 802 C C . THR A 1 100 ? 1.491 -9.141 -15.733 1.00 60.97 100 THR A C 1
ATOM 804 O O . THR A 1 100 ? 1.502 -9.378 -14.530 1.00 60.97 100 THR A O 1
ATOM 807 N N . SER A 1 101 ? 2.069 -8.068 -16.264 1.00 68.56 101 SER A N 1
ATOM 808 C CA . SER A 1 101 ? 2.735 -6.995 -15.519 1.00 68.56 101 SER A CA 1
ATOM 809 C C . SER A 1 101 ? 1.769 -5.958 -14.947 1.00 68.56 101 SER A C 1
ATOM 811 O O . SER A 1 101 ? 2.189 -4.959 -14.366 1.00 68.56 101 SER A O 1
ATOM 813 N N . MET A 1 102 ? 0.467 -6.164 -15.139 1.00 71.94 102 MET A N 1
ATOM 814 C CA . MET A 1 102 ? -0.551 -5.232 -14.686 1.00 71.94 102 MET A CA 1
ATOM 815 C C . MET A 1 102 ? -0.882 -5.480 -13.224 1.00 71.94 102 MET A C 1
ATOM 817 O O . MET A 1 102 ? -1.123 -6.612 -12.801 1.00 71.94 102 MET A O 1
ATOM 821 N N . ARG A 1 103 ? -0.949 -4.390 -12.464 1.00 80.00 103 ARG A N 1
ATOM 822 C CA . ARG A 1 103 ? -1.519 -4.415 -11.124 1.00 80.00 103 ARG A CA 1
ATOM 823 C C . ARG A 1 103 ? -3.040 -4.489 -11.250 1.00 80.00 103 ARG A C 1
ATOM 825 O O . ARG A 1 103 ? -3.636 -3.763 -12.042 1.00 80.00 103 ARG A O 1
ATOM 832 N N . GLY A 1 104 ? -3.664 -5.384 -10.498 1.00 84.31 104 GLY A N 1
ATOM 833 C CA . GLY A 1 104 ? -5.103 -5.610 -10.528 1.00 84.31 104 GLY A CA 1
ATOM 834 C C . GLY A 1 104 ? -5.752 -5.266 -9.197 1.00 84.31 104 GLY A C 1
ATOM 835 O O . GLY A 1 104 ? -5.220 -5.595 -8.140 1.00 84.31 104 GLY A O 1
ATOM 836 N N . VAL A 1 105 ? -6.937 -4.665 -9.251 1.00 89.56 105 VAL A N 1
ATOM 837 C CA . VAL A 1 105 ? -7.828 -4.515 -8.096 1.00 89.56 105 VAL A CA 1
ATOM 838 C C . VAL A 1 105 ? -9.097 -5.297 -8.361 1.00 89.56 105 VAL A C 1
ATOM 840 O O . VAL A 1 105 ? -9.719 -5.171 -9.415 1.00 89.56 105 VAL A O 1
ATOM 843 N N . LYS A 1 106 ? -9.496 -6.106 -7.383 1.00 90.81 106 LYS A N 1
ATOM 844 C CA . LYS A 1 106 ? -10.767 -6.818 -7.383 1.00 90.81 106 LYS A CA 1
ATOM 845 C C . LYS A 1 106 ? -11.646 -6.287 -6.263 1.00 90.81 106 LYS A C 1
ATOM 847 O O . LYS A 1 106 ? -11.367 -6.524 -5.089 1.00 90.81 106 LYS A O 1
ATOM 852 N N . VAL A 1 107 ? -12.750 -5.649 -6.641 1.00 92.38 107 VAL A N 1
ATOM 853 C CA . VAL A 1 107 ? -13.828 -5.287 -5.716 1.00 92.38 107 VAL A CA 1
ATOM 854 C C . VAL A 1 107 ? -14.673 -6.534 -5.452 1.00 92.38 107 VAL A C 1
ATOM 856 O O . VAL A 1 107 ? -15.235 -7.124 -6.374 1.00 92.38 107 VAL A O 1
ATOM 859 N N . ARG A 1 108 ? -14.715 -6.992 -4.199 1.00 89.75 108 ARG A N 1
ATOM 860 C CA . ARG A 1 108 ? -15.382 -8.241 -3.778 1.00 89.75 108 ARG A CA 1
ATOM 861 C C . ARG A 1 108 ? -16.752 -8.031 -3.136 1.00 89.75 108 ARG A C 1
ATOM 863 O O . ARG A 1 108 ? -17.436 -9.010 -2.838 1.00 89.75 108 ARG A O 1
ATOM 870 N N . GLY A 1 109 ? -17.153 -6.781 -2.953 1.00 92.00 109 GLY A N 1
ATOM 871 C CA . GLY A 1 109 ? -18.456 -6.393 -2.431 1.00 92.00 109 GLY A CA 1
ATOM 872 C C . GLY A 1 109 ? -18.407 -5.005 -1.814 1.00 92.00 109 GLY A C 1
ATOM 873 O O . GLY A 1 109 ? -17.327 -4.521 -1.470 1.00 92.00 109 GLY A O 1
ATOM 874 N N . VAL A 1 110 ? -19.579 -4.393 -1.682 1.00 94.12 110 VAL A N 1
ATOM 875 C CA . VAL A 1 110 ? -19.780 -3.110 -1.007 1.00 94.12 110 VAL A CA 1
ATOM 876 C C . VAL A 1 110 ? -20.892 -3.291 0.027 1.00 94.12 110 VAL A C 1
ATOM 878 O O . VAL A 1 110 ? -21.851 -4.022 -0.226 1.00 94.12 110 VAL A O 1
ATOM 881 N N . TYR A 1 111 ? -20.726 -2.678 1.193 1.00 94.62 111 TYR A N 1
ATOM 882 C CA . TYR A 1 111 ? -21.499 -2.897 2.409 1.00 94.62 111 TYR A CA 1
ATOM 883 C C . TYR A 1 111 ? -21.823 -1.573 3.097 1.00 94.62 111 TYR A C 1
ATOM 885 O O . TYR A 1 111 ? -21.122 -0.570 2.935 1.00 94.62 111 TYR A O 1
ATOM 893 N N . ASN A 1 112 ? -22.875 -1.585 3.911 1.00 93.38 112 ASN A N 1
ATOM 894 C CA . ASN A 1 112 ? -23.313 -0.394 4.629 1.00 93.38 112 ASN A CA 1
ATOM 895 C C . ASN A 1 112 ? -22.549 -0.185 5.944 1.00 93.38 112 ASN A C 1
ATOM 897 O O . ASN A 1 112 ? -22.270 0.955 6.309 1.00 93.38 112 ASN A O 1
ATOM 901 N N . SER A 1 113 ? -22.219 -1.266 6.662 1.00 92.62 113 SER A N 1
ATOM 902 C CA . SER A 1 113 ? -21.507 -1.200 7.944 1.00 92.62 113 SER A CA 1
ATOM 903 C C . SER A 1 113 ? -20.141 -1.875 7.884 1.00 92.62 113 SER A C 1
ATOM 905 O O . SER A 1 113 ? -19.926 -2.834 7.135 1.00 92.62 113 SER A O 1
ATOM 907 N N . TYR A 1 114 ? -19.233 -1.392 8.729 1.00 89.62 114 TYR A N 1
ATOM 908 C CA . TYR A 1 114 ? -17.903 -1.966 8.880 1.00 89.62 114 TYR A CA 1
ATOM 909 C C . TYR A 1 114 ? -17.956 -3.423 9.358 1.00 89.62 114 TYR A C 1
ATOM 911 O O . TYR A 1 114 ? -17.252 -4.278 8.829 1.00 89.62 114 TYR A O 1
ATOM 919 N N . GLU A 1 115 ? -18.850 -3.743 10.299 1.00 90.56 115 GLU A N 1
ATOM 920 C CA . GLU A 1 115 ? -18.994 -5.108 10.817 1.00 90.56 115 GLU A CA 1
ATOM 921 C C . GLU A 1 115 ? -19.408 -6.115 9.739 1.00 90.56 115 GLU A C 1
ATOM 923 O O . GLU A 1 115 ? -18.966 -7.266 9.750 1.00 90.56 115 GLU A O 1
ATOM 928 N N . GLU A 1 116 ? -20.289 -5.708 8.824 1.00 91.88 116 GLU A N 1
ATOM 929 C CA . GLU A 1 116 ? -20.733 -6.554 7.718 1.00 91.88 116 GLU A CA 1
ATOM 930 C C . GLU A 1 116 ? -19.582 -6.806 6.736 1.00 91.88 116 GLU A C 1
ATOM 932 O O . GLU A 1 116 ? -19.326 -7.956 6.359 1.00 91.88 116 GLU A O 1
ATOM 937 N N . ALA A 1 117 ? -18.842 -5.746 6.394 1.00 91.56 117 ALA A N 1
ATOM 938 C CA . ALA A 1 117 ? -17.664 -5.822 5.540 1.00 91.56 117 ALA A CA 1
ATOM 939 C C . ALA A 1 117 ? -16.558 -6.693 6.159 1.00 91.56 117 ALA A C 1
ATOM 941 O O . ALA A 1 117 ? -16.031 -7.569 5.475 1.00 91.56 117 ALA A O 1
ATOM 942 N N . SER A 1 118 ? -16.254 -6.532 7.452 1.00 89.00 118 SER A N 1
ATOM 943 C CA . SER A 1 118 ? -15.262 -7.346 8.175 1.00 89.00 118 SER A CA 1
ATOM 944 C C . SER A 1 118 ? -15.670 -8.825 8.205 1.00 89.00 118 SER A C 1
ATOM 946 O O . SER A 1 118 ? -14.899 -9.692 7.785 1.00 89.00 118 SER A O 1
ATOM 948 N N . LYS A 1 119 ? -16.920 -9.148 8.576 1.00 90.25 119 LYS A N 1
ATOM 949 C CA . LYS A 1 119 ? -17.420 -10.538 8.552 1.00 90.25 119 LYS A CA 1
ATOM 950 C C . LYS A 1 119 ? -17.317 -11.148 7.157 1.00 90.25 119 LYS A C 1
ATOM 952 O O . LYS A 1 119 ? -16.957 -12.321 7.011 1.00 90.25 119 LYS A O 1
ATOM 957 N N . ARG A 1 120 ? -17.625 -10.375 6.109 1.00 90.88 120 ARG A N 1
ATOM 958 C CA . ARG A 1 120 ? -17.451 -10.835 4.730 1.00 90.88 120 ARG A CA 1
ATOM 959 C C . ARG A 1 120 ? -15.979 -11.037 4.385 1.00 90.88 120 ARG A C 1
ATOM 961 O O . ARG A 1 120 ? -15.661 -12.071 3.801 1.00 90.88 120 ARG A O 1
ATOM 968 N N . ALA A 1 121 ? -15.107 -10.098 4.736 1.00 89.56 121 ALA A N 1
ATOM 969 C CA . ALA A 1 121 ? -13.677 -10.173 4.472 1.00 89.56 121 ALA A CA 1
ATOM 970 C C . ALA A 1 121 ? -13.065 -11.429 5.107 1.00 89.56 121 ALA A C 1
ATOM 972 O O . ALA A 1 121 ? -12.422 -12.208 4.404 1.00 89.56 121 ALA A O 1
ATOM 973 N N . GLN A 1 122 ? -13.391 -11.712 6.372 1.00 87.44 122 GLN A N 1
ATOM 974 C CA . GLN A 1 122 ? -12.980 -12.938 7.062 1.00 87.44 122 GLN A CA 1
ATOM 975 C C . GLN A 1 122 ? -13.472 -14.203 6.340 1.00 87.44 122 GLN A C 1
ATOM 977 O O . GLN A 1 122 ? -12.726 -15.168 6.172 1.00 87.44 122 GLN A O 1
ATOM 982 N N . ASN A 1 123 ? -14.728 -14.219 5.884 1.00 89.56 123 ASN A N 1
ATOM 983 C CA . ASN A 1 123 ? -15.270 -15.357 5.138 1.00 89.56 123 ASN A CA 1
ATOM 984 C C . ASN A 1 123 ? -14.573 -15.545 3.782 1.00 89.56 123 ASN A C 1
ATOM 986 O O . ASN A 1 123 ? -14.262 -16.673 3.407 1.00 89.56 123 ASN A O 1
ATOM 990 N N . LEU A 1 124 ? -14.295 -14.455 3.063 1.00 88.88 124 LEU A 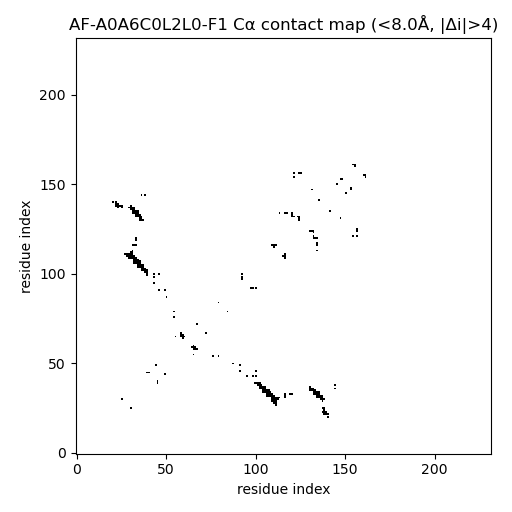N 1
ATOM 991 C CA . LEU A 1 124 ? -13.563 -14.485 1.796 1.00 88.88 124 LEU A CA 1
ATOM 992 C C . LEU A 1 124 ? -12.129 -14.983 1.989 1.00 88.88 124 LEU A C 1
ATOM 994 O O . LEU A 1 124 ? -11.672 -15.805 1.204 1.00 88.88 124 LEU A O 1
ATOM 998 N N . GLN A 1 125 ? -11.460 -14.564 3.062 1.00 87.19 125 GLN A N 1
ATOM 999 C CA . GLN A 1 125 ? -10.107 -15.003 3.399 1.00 87.19 125 GLN A CA 1
ATOM 1000 C C . GLN A 1 125 ? -10.049 -16.487 3.794 1.00 87.19 125 GLN A C 1
ATOM 1002 O O . GLN A 1 125 ? -9.067 -17.177 3.522 1.00 87.19 125 GLN A O 1
ATOM 1007 N N . ARG A 1 126 ? -11.117 -17.017 4.410 1.00 85.38 126 ARG A N 1
ATOM 1008 C CA . ARG A 1 126 ? -11.243 -18.460 4.679 1.00 85.38 126 ARG A CA 1
ATOM 1009 C C . ARG A 1 126 ? -11.419 -19.278 3.402 1.00 85.38 126 ARG A C 1
ATOM 1011 O O . ARG A 1 126 ? -10.886 -20.382 3.329 1.00 85.38 126 ARG A O 1
ATOM 1018 N N . LEU A 1 127 ? -12.182 -18.759 2.439 1.00 86.81 127 LEU A N 1
ATOM 1019 C CA . LEU A 1 127 ? -12.426 -19.416 1.151 1.00 86.81 127 LEU A CA 1
ATOM 1020 C C . LEU A 1 127 ? -11.192 -19.373 0.242 1.00 86.81 127 LEU A C 1
ATOM 1022 O O . LEU A 1 127 ? -10.911 -20.346 -0.451 1.00 86.81 127 LEU A O 1
ATOM 1026 N N . ASP A 1 128 ? -10.467 -18.257 0.253 1.00 82.19 128 ASP A N 1
ATOM 1027 C CA . ASP A 1 128 ? -9.341 -17.978 -0.632 1.00 82.19 128 ASP A CA 1
ATOM 1028 C C . ASP A 1 128 ? -8.158 -17.441 0.184 1.00 82.19 128 ASP A C 1
ATOM 1030 O O . ASP A 1 128 ? -8.085 -16.256 0.512 1.00 82.19 128 ASP A O 1
ATOM 1034 N N . ARG A 1 129 ? -7.220 -18.337 0.518 1.00 80.12 129 ARG A N 1
ATOM 1035 C CA . ARG A 1 129 ? -6.003 -18.003 1.279 1.00 80.12 129 ARG A CA 1
ATOM 1036 C C . ARG A 1 129 ? -4.916 -17.356 0.422 1.00 80.12 129 ARG A C 1
ATOM 1038 O O . ARG A 1 129 ? -3.897 -16.936 0.962 1.00 80.12 129 ARG A O 1
ATOM 1045 N N . SER A 1 130 ? -5.091 -17.318 -0.897 1.00 78.94 130 SER A N 1
ATOM 1046 C CA . SER A 1 130 ? -4.057 -16.847 -1.818 1.00 78.94 130 SER A CA 1
ATOM 1047 C C . SER A 1 130 ? -3.940 -15.324 -1.843 1.00 78.94 130 SER A C 1
ATOM 1049 O O . SER A 1 130 ? -2.898 -14.809 -2.243 1.00 78.94 130 SER A O 1
ATOM 1051 N N . PHE A 1 131 ? -4.975 -14.600 -1.404 1.00 79.12 131 PHE A N 1
ATOM 1052 C CA . PHE A 1 131 ? -5.016 -13.142 -1.468 1.00 79.12 131 PHE A CA 1
ATOM 1053 C C . PHE A 1 131 ? -5.450 -12.520 -0.145 1.00 79.12 131 PHE A C 1
ATOM 1055 O O . PHE A 1 131 ? -6.381 -12.990 0.508 1.00 79.12 131 PHE A O 1
ATOM 1062 N N . HIS A 1 132 ? -4.819 -11.399 0.200 1.00 86.00 132 HIS A N 1
ATOM 1063 C CA . HIS A 1 132 ? -5.274 -10.550 1.292 1.00 86.00 132 HIS A CA 1
ATOM 1064 C C . HIS A 1 132 ? -6.585 -9.848 0.900 1.00 86.00 132 HIS A C 1
ATOM 1066 O O . HIS A 1 132 ? -6.802 -9.476 -0.262 1.00 86.00 132 HIS A O 1
ATOM 1072 N N . VAL A 1 133 ? -7.486 -9.709 1.871 1.00 88.69 133 VAL A N 1
ATOM 1073 C CA . VAL A 1 133 ? -8.748 -8.984 1.718 1.00 88.69 133 VAL A CA 1
ATOM 1074 C C . VAL A 1 133 ? -8.688 -7.774 2.630 1.00 88.69 133 VAL A C 1
ATOM 1076 O O . VAL A 1 133 ? -8.498 -7.922 3.832 1.00 88.69 133 VAL A O 1
ATOM 1079 N N . PHE A 1 134 ? -8.852 -6.598 2.045 1.00 89.75 134 PHE A N 1
ATOM 1080 C CA . PHE A 1 134 ? -8.826 -5.320 2.736 1.00 89.75 134 PHE A CA 1
ATOM 1081 C C . PHE A 1 134 ? -10.237 -4.750 2.795 1.00 89.75 134 PHE A C 1
ATOM 1083 O O . PHE A 1 134 ? -11.029 -4.964 1.876 1.00 89.75 134 PHE A O 1
ATOM 1090 N N . VAL A 1 135 ? -10.552 -4.028 3.866 1.00 90.69 135 VAL A N 1
ATOM 1091 C CA . VAL A 1 135 ? -11.791 -3.258 3.987 1.00 90.69 135 VAL A CA 1
ATOM 1092 C C . VAL A 1 135 ? -11.428 -1.788 3.824 1.00 90.69 135 VAL A C 1
ATOM 1094 O O . VAL A 1 135 ? -10.620 -1.273 4.586 1.00 90.69 135 VAL A O 1
ATOM 1097 N N . GLY A 1 136 ? -11.985 -1.138 2.807 1.00 90.50 136 GLY A N 1
ATOM 1098 C CA . GLY A 1 136 ? -11.760 0.276 2.513 1.00 90.50 136 GLY A CA 1
ATOM 1099 C C . GLY A 1 136 ? -13.048 1.080 2.633 1.00 90.50 136 GLY A C 1
ATOM 1100 O O . GLY A 1 136 ? -14.115 0.590 2.255 1.00 90.50 136 GLY A O 1
ATOM 1101 N N . GLN A 1 137 ? -12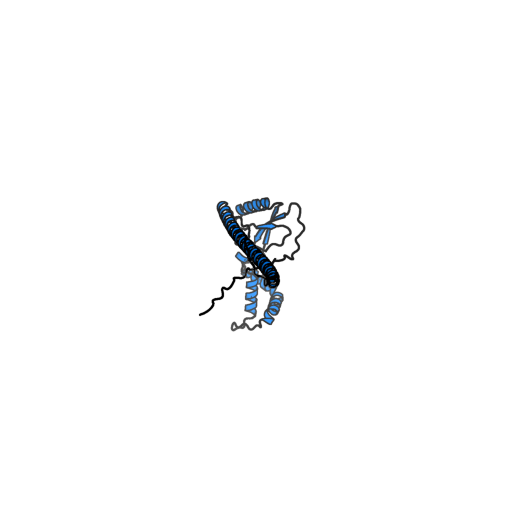.960 2.306 3.141 1.00 89.81 137 GLN A N 1
ATOM 1102 C CA . GLN A 1 137 ? -14.094 3.226 3.167 1.00 89.81 137 GLN A CA 1
ATOM 1103 C C . GLN A 1 137 ? -14.338 3.804 1.767 1.00 89.81 137 GLN A C 1
ATOM 1105 O O . GLN A 1 137 ? -13.402 4.175 1.062 1.00 89.81 137 GLN A O 1
ATOM 1110 N N . VAL A 1 138 ? -15.598 3.844 1.341 1.00 90.88 138 VAL A N 1
ATOM 1111 C CA . VAL A 1 138 ? -15.992 4.373 0.030 1.00 90.88 138 VAL A CA 1
ATOM 1112 C C . VAL A 1 138 ? -15.999 5.898 0.078 1.00 90.88 138 VAL A C 1
ATOM 1114 O O . VAL A 1 138 ? -16.542 6.482 1.013 1.00 90.88 138 VAL A O 1
ATOM 1117 N N . GLY A 1 139 ? -15.416 6.524 -0.946 1.00 86.88 139 GLY A N 1
ATOM 1118 C CA . GLY A 1 139 ? -15.320 7.980 -1.084 1.00 86.88 139 GLY A CA 1
ATOM 1119 C C . GLY A 1 139 ? -14.065 8.599 -0.470 1.00 86.88 139 GLY A C 1
ATOM 1120 O O . GLY A 1 139 ? -13.886 9.806 -0.574 1.00 86.88 139 GLY A O 1
ATOM 1121 N N . TYR A 1 140 ? -13.191 7.784 0.125 1.00 86.44 140 TYR A N 1
ATOM 1122 C CA . TYR A 1 140 ? -11.916 8.215 0.695 1.00 86.44 140 TYR A CA 1
ATOM 1123 C C . TYR A 1 140 ? -10.752 7.734 -0.164 1.00 86.44 140 TYR A C 1
ATOM 1125 O O . TYR A 1 140 ? -10.806 6.664 -0.780 1.00 86.44 140 TYR A O 1
ATOM 1133 N N . TRP A 1 141 ? -9.674 8.511 -0.163 1.00 86.31 141 TRP A N 1
ATOM 1134 C CA . TRP A 1 141 ? -8.422 8.114 -0.786 1.00 86.31 141 TRP A CA 1
ATOM 1135 C C . TRP A 1 141 ? -7.736 7.057 0.071 1.00 86.31 141 TRP A C 1
ATOM 1137 O O . TRP A 1 141 ? -7.561 7.223 1.275 1.00 86.31 141 TRP A O 1
ATOM 1147 N N . LEU A 1 142 ? -7.373 5.940 -0.555 1.00 85.12 142 LEU A N 1
ATOM 1148 C CA . LEU A 1 142 ? -6.746 4.809 0.119 1.00 85.12 142 LEU A CA 1
ATOM 1149 C C . LEU A 1 142 ? -5.375 4.526 -0.497 1.00 85.12 142 LEU A C 1
ATOM 1151 O O . LEU A 1 142 ? -5.213 4.658 -1.716 1.00 85.12 142 LEU A O 1
ATOM 1155 N N . PRO A 1 143 ? -4.393 4.097 0.316 1.00 82.81 143 PRO A N 1
ATOM 1156 C CA . PRO A 1 143 ? -3.096 3.689 -0.192 1.00 82.81 143 PRO A CA 1
ATOM 1157 C C . PRO A 1 143 ? -3.247 2.508 -1.152 1.00 82.81 143 PRO A C 1
ATOM 1159 O O . PRO A 1 143 ? -4.055 1.597 -0.950 1.00 82.81 143 PRO A O 1
ATOM 1162 N N . TRP A 1 144 ? -2.447 2.524 -2.213 1.00 81.38 144 TRP A N 1
ATOM 1163 C CA . TRP A 1 144 ? -2.430 1.456 -3.201 1.00 81.38 144 TRP A CA 1
ATOM 1164 C C . TRP A 1 144 ? -1.706 0.214 -2.661 1.00 81.38 144 TRP A C 1
ATOM 1166 O O . TRP A 1 144 ? -0.544 0.317 -2.278 1.00 81.38 144 TRP A O 1
ATOM 1176 N N . ASP A 1 145 ? -2.373 -0.949 -2.689 1.00 80.19 145 ASP A N 1
ATOM 1177 C CA . ASP A 1 145 ? -1.847 -2.258 -2.247 1.00 80.19 145 ASP A CA 1
ATOM 1178 C C . ASP A 1 145 ? -1.064 -2.185 -0.916 1.00 80.19 145 ASP A C 1
ATOM 1180 O O . ASP 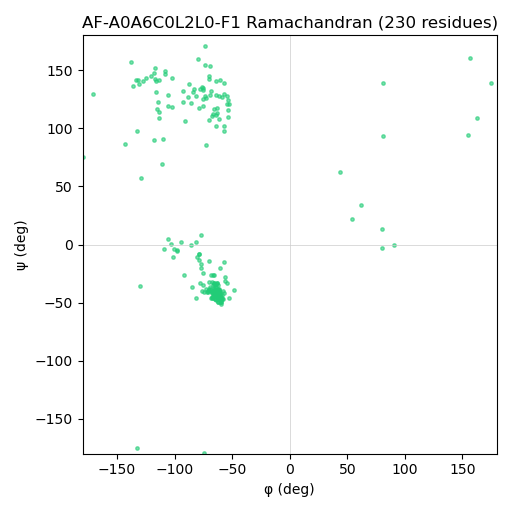A 1 145 ? 0.148 -2.424 -0.884 1.00 80.19 145 ASP A O 1
ATOM 1184 N N . PRO A 1 146 ? -1.728 -1.797 0.192 1.00 81.12 146 PRO A N 1
ATOM 1185 C CA . PRO A 1 146 ? -1.059 -1.644 1.474 1.00 81.12 146 PRO A CA 1
ATOM 1186 C C . PRO A 1 146 ? -0.518 -2.992 1.952 1.00 81.12 146 PRO A C 1
ATOM 1188 O O . PRO A 1 146 ? -1.178 -4.029 1.840 1.00 81.12 146 PRO A O 1
ATOM 1191 N N . ASN A 1 147 ? 0.679 -2.983 2.540 1.00 78.50 147 ASN A N 1
ATOM 1192 C CA . ASN A 1 147 ? 1.194 -4.187 3.177 1.00 78.50 147 ASN A CA 1
ATOM 1193 C C . ASN A 1 147 ? 0.280 -4.561 4.355 1.00 78.50 147 ASN A C 1
ATOM 1195 O O . ASN A 1 147 ? 0.018 -3.721 5.214 1.00 78.50 147 ASN A O 1
ATOM 1199 N N . ALA A 1 148 ? -0.171 -5.817 4.406 1.00 76.44 148 ALA A N 1
ATOM 1200 C CA . ALA A 1 148 ? -1.096 -6.312 5.423 1.00 76.44 148 ALA A CA 1
ATOM 1201 C C . ALA A 1 148 ? -0.582 -6.112 6.859 1.00 76.44 148 ALA A C 1
ATOM 1203 O O . ALA A 1 148 ? -1.393 -5.950 7.764 1.00 76.44 148 ALA A O 1
ATOM 1204 N N . ASP A 1 149 ? 0.739 -6.085 7.050 1.00 74.69 149 ASP A N 1
ATOM 1205 C CA . ASP A 1 149 ? 1.369 -5.876 8.360 1.00 74.69 149 ASP A CA 1
ATOM 1206 C C . ASP A 1 149 ? 1.311 -4.414 8.835 1.00 74.69 149 ASP A C 1
ATOM 1208 O O . ASP A 1 149 ? 1.362 -4.148 10.033 1.00 74.69 149 ASP A O 1
ATOM 1212 N N . ASN A 1 150 ? 1.190 -3.462 7.904 1.00 70.62 150 ASN A N 1
ATOM 1213 C CA . ASN A 1 150 ? 1.154 -2.027 8.198 1.00 70.62 150 ASN A CA 1
ATOM 1214 C C . ASN A 1 150 ? -0.279 -1.484 8.328 1.00 70.62 150 ASN A C 1
ATOM 1216 O O . ASN A 1 150 ? -0.461 -0.284 8.511 1.00 70.62 150 ASN A O 1
ATOM 1220 N N . VAL A 1 151 ? -1.300 -2.338 8.205 1.00 75.00 151 VAL A N 1
ATOM 1221 C CA . VAL A 1 151 ? -2.701 -1.928 8.362 1.00 75.00 151 VAL A CA 1
ATOM 1222 C C . VAL A 1 151 ? -3.049 -1.880 9.849 1.00 75.00 151 VAL A C 1
ATOM 1224 O O . VAL A 1 151 ? -2.849 -2.852 10.577 1.00 75.00 151 VAL A O 1
ATOM 1227 N N . GLU A 1 152 ? -3.596 -0.750 10.304 1.00 63.38 152 GLU A N 1
ATOM 1228 C CA . GLU A 1 152 ? -3.886 -0.497 11.722 1.00 63.38 152 GLU A CA 1
ATOM 1229 C C . GLU A 1 152 ? -4.812 -1.552 12.345 1.00 63.38 152 GLU A C 1
ATOM 1231 O O . GLU A 1 152 ? -4.559 -2.034 13.453 1.00 63.38 152 GLU A O 1
ATOM 1236 N N . GLU A 1 153 ? -5.847 -1.976 11.621 1.00 66.88 153 GLU A N 1
ATOM 1237 C CA . GLU A 1 153 ? -6.819 -2.975 12.071 1.00 66.88 153 GLU A CA 1
ATOM 1238 C C . GLU A 1 153 ? -6.684 -4.290 11.296 1.00 66.88 153 GLU A C 1
ATOM 1240 O O . GLU A 1 153 ? -7.541 -4.683 10.505 1.00 66.88 153 GLU A O 1
ATOM 1245 N N . GLN A 1 154 ? -5.580 -4.999 11.528 1.00 68.94 154 GLN A N 1
ATOM 1246 C CA . GLN A 1 154 ? -5.402 -6.348 11.002 1.00 68.94 154 GLN A CA 1
ATOM 1247 C C . GLN A 1 154 ? -6.242 -7.357 11.802 1.00 68.94 154 GLN A C 1
ATOM 1249 O O . GLN A 1 154 ? -6.022 -7.569 12.996 1.00 68.94 154 GLN A O 1
ATOM 1254 N N . GLU A 1 155 ? -7.176 -8.030 11.130 1.00 71.56 155 GLU A N 1
ATOM 1255 C CA . GLU A 1 155 ? -7.851 -9.212 11.668 1.00 71.56 155 GLU A CA 1
ATOM 1256 C C . GLU A 1 155 ? -7.264 -10.484 11.042 1.00 71.56 155 GLU A C 1
ATOM 1258 O O . GLU A 1 155 ? -7.323 -10.707 9.832 1.00 71.56 155 GLU A O 1
ATOM 1263 N N . TYR A 1 156 ? -6.683 -11.335 11.882 1.00 73.19 156 TYR A N 1
ATOM 1264 C CA . TYR A 1 156 ? -6.161 -12.645 11.518 1.00 73.19 156 TYR A CA 1
ATOM 1265 C C . TYR A 1 156 ? -7.278 -13.690 11.413 1.00 73.19 156 TYR A C 1
ATOM 1267 O O . TYR A 1 156 ? -8.360 -13.574 11.994 1.00 73.19 156 TYR A O 1
ATOM 1275 N N . LEU A 1 157 ? -6.983 -14.777 10.697 1.00 70.31 157 LEU A N 1
ATOM 1276 C CA . LEU A 1 157 ? -7.857 -15.951 10.611 1.00 70.31 157 LEU A CA 1
ATOM 1277 C C . LEU A 1 157 ? -8.071 -16.619 11.981 1.00 70.31 157 LEU A C 1
ATOM 1279 O O . LEU A 1 157 ? -9.163 -17.131 12.245 1.00 70.31 157 LEU A O 1
ATOM 1283 N N . GLU A 1 158 ? -7.039 -16.599 12.831 1.00 77.62 158 GLU A N 1
ATOM 1284 C CA . GLU A 1 158 ? -7.040 -17.220 14.155 1.00 77.62 158 GLU A CA 1
ATOM 1285 C C . GLU A 1 158 ? -7.626 -16.287 15.215 1.00 77.62 158 GLU A C 1
ATOM 1287 O O . GLU A 1 158 ? -7.122 -15.189 15.466 1.00 77.62 158 GLU A O 1
ATOM 1292 N N . LYS A 1 159 ? -8.691 -16.751 15.878 1.00 78.56 159 LYS A N 1
ATOM 1293 C CA . LYS A 1 159 ? -9.405 -15.965 16.896 1.00 78.56 159 LYS A CA 1
ATOM 1294 C C . LYS A 1 159 ? -8.540 -15.675 18.122 1.00 78.56 159 LYS A C 1
ATOM 1296 O O . LYS A 1 159 ? -8.587 -14.563 18.632 1.00 78.56 159 LYS A O 1
ATOM 1301 N N . GLU A 1 160 ? -7.744 -16.648 18.555 1.00 75.81 160 GLU A N 1
ATOM 1302 C CA . GLU A 1 160 ? -6.866 -16.511 19.725 1.00 75.81 160 GLU A CA 1
ATOM 1303 C C . GLU A 1 160 ? -5.760 -15.478 19.481 1.00 75.81 160 GLU A C 1
ATOM 1305 O O . GLU A 1 160 ? -5.458 -14.663 20.350 1.00 75.81 160 GLU A O 1
ATOM 1310 N N . LEU A 1 161 ? -5.202 -15.450 18.265 1.00 76.12 161 LEU A N 1
ATOM 1311 C CA . LEU A 1 161 ? -4.194 -14.464 17.882 1.00 76.12 161 LEU A CA 1
ATOM 1312 C C . LEU A 1 161 ? -4.785 -13.049 17.826 1.00 76.12 161 LEU A C 1
ATOM 1314 O O . LEU A 1 161 ? -4.154 -12.103 18.294 1.00 76.12 161 LEU A O 1
ATOM 1318 N N . ASN A 1 162 ? -6.009 -12.905 17.308 1.00 80.88 162 ASN A N 1
ATOM 1319 C CA . ASN A 1 162 ? -6.724 -11.627 17.324 1.00 80.88 162 ASN A CA 1
ATOM 1320 C C . ASN A 1 162 ? -6.938 -11.110 18.742 1.00 80.88 162 ASN A C 1
ATOM 1322 O O . ASN A 1 162 ? -6.731 -9.927 19.003 1.00 80.88 162 ASN A O 1
ATOM 1326 N N . GLU A 1 163 ? -7.360 -11.984 19.653 1.00 82.19 163 GLU A N 1
ATOM 1327 C CA . GLU A 1 163 ? -7.574 -11.628 21.051 1.00 82.19 163 GLU A CA 1
ATOM 1328 C C . GLU A 1 163 ? -6.260 -11.219 21.726 1.00 82.19 163 GLU A C 1
ATOM 1330 O O . GLU A 1 163 ? -6.201 -10.173 22.373 1.00 82.19 163 GLU A O 1
ATOM 1335 N N . LEU A 1 164 ? -5.179 -11.972 21.498 1.00 83.00 164 LEU A N 1
ATOM 1336 C CA . LEU A 1 164 ? -3.852 -11.644 22.014 1.00 83.00 164 LEU A CA 1
ATOM 1337 C C . LEU A 1 164 ? -3.360 -10.277 21.514 1.00 83.00 164 LEU A C 1
ATOM 1339 O O . LEU A 1 164 ? -2.917 -9.455 22.315 1.00 83.00 164 LEU A O 1
ATOM 1343 N N . MET A 1 165 ? -3.473 -10.012 20.210 1.00 77.06 165 MET A N 1
ATOM 1344 C CA . MET A 1 165 ? -3.039 -8.749 19.602 1.00 77.06 165 MET A CA 1
ATOM 1345 C C . MET A 1 165 ? -3.897 -7.563 20.056 1.00 77.06 165 MET A C 1
ATOM 1347 O O . MET A 1 165 ? -3.355 -6.499 20.357 1.00 77.06 165 MET A O 1
ATOM 1351 N N . LYS A 1 166 ? -5.221 -7.743 20.181 1.00 83.12 166 LYS A N 1
ATOM 1352 C CA . LYS A 1 166 ? -6.124 -6.719 20.735 1.00 83.12 166 LYS A CA 1
ATOM 1353 C C . LYS A 1 166 ? -5.786 -6.413 22.192 1.00 83.12 166 LYS A C 1
ATOM 1355 O O . LYS A 1 166 ? -5.665 -5.246 22.549 1.00 83.12 166 LYS A O 1
ATOM 1360 N N . ASN A 1 167 ? -5.556 -7.432 23.019 1.00 86.12 167 ASN A N 1
ATOM 1361 C CA . ASN A 1 167 ? -5.175 -7.244 24.420 1.00 86.12 167 ASN A CA 1
ATOM 1362 C C . ASN A 1 167 ? -3.816 -6.548 24.558 1.00 86.12 167 ASN A C 1
ATOM 1364 O O . ASN A 1 167 ? -3.668 -5.657 25.390 1.00 86.12 167 ASN A O 1
ATOM 1368 N N . TYR A 1 168 ? -2.839 -6.903 23.719 1.00 83.00 168 TYR A N 1
ATOM 1369 C CA . TYR A 1 168 ? -1.539 -6.235 23.695 1.00 83.00 168 TYR A CA 1
ATOM 1370 C C . TYR A 1 168 ? -1.669 -4.745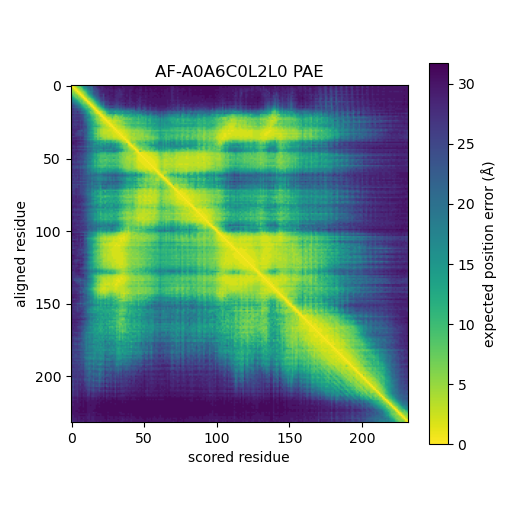 23.352 1.00 83.00 168 TYR A C 1
ATOM 1372 O O . TYR A 1 168 ? -1.163 -3.904 24.096 1.00 83.00 168 TYR A O 1
ATOM 1380 N N . LYS A 1 169 ? -2.411 -4.410 22.285 1.00 81.56 169 LYS A N 1
ATOM 1381 C CA . LYS A 1 169 ? -2.686 -3.015 21.906 1.00 81.56 169 LYS A CA 1
ATOM 1382 C C . LYS A 1 169 ? -3.439 -2.261 23.001 1.00 81.56 169 LYS A C 1
ATOM 1384 O O . LYS A 1 169 ? -3.039 -1.159 23.355 1.00 81.56 169 LYS A O 1
ATOM 1389 N N . ASN A 1 170 ? -4.471 -2.865 23.589 1.00 86.81 170 ASN A N 1
ATOM 1390 C CA . ASN A 1 170 ? -5.235 -2.250 24.676 1.00 86.81 170 ASN A CA 1
ATOM 1391 C C . ASN A 1 170 ? -4.350 -1.948 25.891 1.00 86.81 170 ASN A C 1
ATOM 1393 O O . ASN A 1 170 ? -4.434 -0.858 26.449 1.00 86.81 170 ASN A O 1
ATOM 1397 N N . ASN A 1 171 ? -3.462 -2.871 26.269 1.00 88.56 171 ASN A N 1
ATOM 1398 C CA . ASN A 1 171 ? -2.517 -2.655 27.364 1.00 88.56 171 ASN A CA 1
ATOM 1399 C C . ASN A 1 171 ? -1.518 -1.533 27.048 1.00 88.56 171 ASN A C 1
ATOM 1401 O O . ASN A 1 171 ? -1.185 -0.743 27.929 1.00 88.56 171 ASN A O 1
ATOM 1405 N N . GLN A 1 172 ? -1.049 -1.451 25.800 1.00 81.88 172 GLN A N 1
ATOM 1406 C CA . GLN A 1 172 ? -0.159 -0.380 25.355 1.00 81.88 172 GLN A CA 1
ATOM 1407 C C . GLN A 1 172 ? -0.857 0.985 25.421 1.00 81.88 172 GLN A C 1
ATOM 1409 O O . GLN A 1 172 ? -0.324 1.902 26.039 1.00 81.88 172 GLN A O 1
ATOM 1414 N N . ILE A 1 173 ? -2.082 1.086 24.893 1.00 85.81 173 ILE A N 1
ATOM 1415 C CA . ILE A 1 173 ? -2.905 2.302 24.955 1.00 85.81 173 ILE A CA 1
ATOM 1416 C C . ILE A 1 173 ? -3.163 2.705 26.409 1.00 85.81 173 ILE A C 1
ATOM 1418 O O . ILE A 1 173 ? -2.989 3.866 26.761 1.00 85.81 173 ILE A O 1
ATOM 1422 N N . GLN A 1 174 ? -3.534 1.758 27.277 1.00 88.12 174 GLN A N 1
ATOM 1423 C CA . GLN A 1 174 ? -3.765 2.044 28.696 1.00 88.12 174 GLN A CA 1
ATOM 1424 C C . GLN A 1 174 ? -2.508 2.549 29.404 1.00 88.12 174 GLN A C 1
ATOM 1426 O O . GLN A 1 174 ? -2.591 3.477 30.208 1.00 88.12 174 GLN A O 1
ATOM 1431 N N . ARG A 1 175 ? -1.344 1.962 29.109 1.00 85.62 175 ARG A N 1
ATOM 1432 C CA . ARG A 1 175 ? -0.066 2.411 29.667 1.00 85.62 175 ARG A CA 1
ATOM 1433 C C . ARG A 1 175 ? 0.249 3.843 29.237 1.00 85.62 175 ARG A C 1
ATOM 1435 O O . ARG A 1 175 ? 0.650 4.650 30.073 1.00 85.62 175 ARG A O 1
ATOM 1442 N N . ASP A 1 176 ? 0.066 4.145 27.959 1.00 86.62 176 ASP A N 1
ATOM 1443 C CA . ASP A 1 176 ? 0.380 5.458 27.403 1.00 86.62 176 ASP A CA 1
ATOM 1444 C C . ASP A 1 176 ? -0.618 6.520 27.915 1.00 86.62 176 ASP A C 1
ATOM 1446 O O . ASP A 1 176 ? -0.204 7.608 28.318 1.00 86.62 176 ASP A O 1
ATOM 1450 N N . LEU A 1 177 ? -1.905 6.168 28.044 1.00 88.88 177 LEU A N 1
ATOM 1451 C CA . LEU A 1 177 ? -2.928 7.008 28.676 1.00 88.88 177 LEU A CA 1
ATOM 1452 C C . LEU A 1 177 ? -2.565 7.314 30.136 1.00 88.88 177 LEU A C 1
ATOM 1454 O O . LEU A 1 177 ? -2.529 8.475 30.534 1.00 88.88 177 LEU A O 1
ATOM 1458 N N . PHE A 1 178 ? -2.213 6.294 30.921 1.00 89.88 178 PHE A N 1
ATOM 1459 C CA . PHE A 1 178 ? -1.821 6.474 32.319 1.00 89.88 178 PHE A CA 1
ATOM 1460 C C . PHE A 1 178 ? -0.593 7.379 32.464 1.00 89.88 178 PHE A C 1
ATOM 1462 O O . PHE A 1 178 ? -0.546 8.235 33.347 1.00 89.88 178 PHE A O 1
ATOM 1469 N N . TYR A 1 179 ? 0.392 7.224 31.578 1.00 89.06 179 TYR A N 1
ATOM 1470 C CA . TYR A 1 179 ? 1.570 8.084 31.551 1.00 89.06 179 TYR A CA 1
ATOM 1471 C C . TYR A 1 179 ? 1.206 9.539 31.226 1.00 89.06 179 TYR A C 1
ATOM 1473 O O . TYR A 1 179 ? 1.666 10.454 31.911 1.00 89.06 179 TYR A O 1
ATOM 1481 N N . SER A 1 180 ? 0.328 9.757 30.242 1.00 83.38 180 SER A N 1
ATOM 1482 C CA . SER A 1 180 ? -0.160 11.096 29.893 1.00 83.38 180 SER A CA 1
ATOM 1483 C C . SER A 1 180 ? -0.922 11.754 31.051 1.00 83.38 180 SER A C 1
ATOM 1485 O O . SER A 1 180 ? -0.606 12.883 31.424 1.00 83.38 180 SER A O 1
ATOM 1487 N N . GLU A 1 181 ? -1.817 11.018 31.718 1.00 89.19 181 GLU A N 1
ATOM 1488 C CA . GLU A 1 181 ? -2.544 11.500 32.895 1.00 89.19 181 GLU A CA 1
ATOM 1489 C C . GLU A 1 181 ? -1.601 11.839 34.057 1.00 89.19 181 GLU A C 1
ATOM 1491 O O . GLU A 1 181 ? -1.829 12.806 34.786 1.00 89.19 181 GLU A O 1
ATOM 1496 N N . GLN A 1 182 ? -0.537 11.054 34.264 1.00 88.31 182 GLN A N 1
ATOM 1497 C CA . GLN A 1 182 ? 0.464 11.339 35.295 1.00 88.31 182 GLN A CA 1
ATOM 1498 C C . GLN A 1 182 ? 1.246 12.619 34.998 1.00 88.31 182 GLN A C 1
ATOM 1500 O O . GLN A 1 182 ? 1.472 13.414 35.914 1.00 88.31 182 GLN A O 1
ATOM 1505 N N . ILE A 1 183 ? 1.644 12.834 33.742 1.00 85.88 183 ILE A N 1
ATOM 1506 C CA . ILE A 1 183 ? 2.310 14.071 33.320 1.00 85.88 183 ILE A CA 1
ATOM 1507 C C . ILE A 1 183 ? 1.380 15.266 33.526 1.00 85.88 183 ILE A C 1
ATOM 1509 O O . ILE A 1 183 ? 1.803 16.283 34.078 1.00 85.88 183 ILE A O 1
ATOM 1513 N N . GLU A 1 184 ? 0.112 15.154 33.128 1.00 85.62 184 GLU A N 1
ATOM 1514 C CA . GLU A 1 184 ? -0.864 16.229 33.303 1.00 85.62 184 GLU A CA 1
ATOM 1515 C C . GLU A 1 184 ? -1.107 16.556 34.776 1.00 85.62 184 GLU A C 1
ATOM 1517 O O . GLU A 1 184 ? -1.097 17.731 35.144 1.00 85.62 184 GLU A O 1
ATOM 1522 N N . LYS A 1 185 ? -1.248 15.542 35.639 1.00 87.19 185 LYS A N 1
ATOM 1523 C CA . LYS A 1 185 ? -1.386 15.737 37.091 1.00 87.19 185 LYS A CA 1
ATOM 1524 C C . LYS A 1 185 ? -0.168 16.436 37.683 1.00 87.19 185 LYS A C 1
ATOM 1526 O O . LYS A 1 185 ? -0.336 17.430 38.383 1.00 87.19 185 LYS A O 1
ATOM 1531 N N . GLN A 1 186 ? 1.048 15.999 37.345 1.00 83.31 186 GLN A N 1
ATOM 1532 C CA . GLN A 1 186 ? 2.269 16.670 37.807 1.00 83.31 186 GLN A CA 1
ATOM 1533 C C . GLN A 1 186 ? 2.358 18.115 37.307 1.00 83.31 186 GLN A C 1
ATOM 1535 O O . GLN A 1 186 ? 2.744 19.004 38.063 1.00 83.31 186 GLN A O 1
ATOM 1540 N N . LYS A 1 187 ? 1.962 18.382 36.057 1.00 86.12 187 LYS A N 1
ATOM 1541 C CA . LYS A 1 187 ? 1.931 19.740 35.499 1.00 86.12 187 LYS A CA 1
ATOM 1542 C C . LYS A 1 187 ? 0.902 20.621 36.212 1.00 86.12 187 LYS A C 1
ATOM 1544 O O . LYS A 1 187 ? 1.196 21.779 36.497 1.00 86.12 187 LYS A O 1
ATOM 1549 N N . GLN A 1 188 ? -0.278 20.087 36.527 1.00 84.50 188 GLN A N 1
ATOM 1550 C CA . GLN A 1 188 ? -1.315 20.796 37.281 1.00 84.50 188 GLN A CA 1
ATOM 1551 C C . GLN A 1 188 ? -0.893 21.062 38.729 1.00 84.50 188 GLN A C 1
ATOM 1553 O O . GLN A 1 188 ? -1.114 22.160 39.233 1.00 84.50 188 GLN A O 1
ATOM 1558 N N . GLU A 1 189 ? -0.264 20.095 39.394 1.00 86.62 189 GLU A N 1
ATOM 1559 C CA . GLU A 1 189 ? 0.262 20.260 40.751 1.00 86.62 189 GLU A CA 1
ATOM 1560 C C . GLU A 1 189 ? 1.409 21.273 40.785 1.00 86.62 189 GLU A C 1
ATOM 1562 O O . GLU A 1 189 ? 1.411 22.160 41.634 1.00 86.62 189 GLU A O 1
ATOM 1567 N N . ALA A 1 190 ? 2.335 21.218 39.824 1.00 84.12 190 ALA A N 1
ATOM 1568 C CA . ALA A 1 190 ? 3.399 22.207 39.684 1.00 84.12 190 ALA A CA 1
ATOM 1569 C C . ALA A 1 190 ? 2.844 23.610 39.394 1.00 84.12 190 ALA A C 1
ATOM 1571 O O . ALA A 1 190 ? 3.322 24.585 39.972 1.00 84.12 190 ALA A O 1
ATOM 1572 N N . ALA A 1 191 ? 1.813 23.731 38.550 1.00 84.62 191 ALA A N 1
ATOM 1573 C CA . ALA A 1 191 ? 1.140 25.002 38.289 1.00 84.62 191 ALA A CA 1
ATOM 1574 C C . ALA A 1 191 ? 0.424 25.545 39.536 1.00 84.62 191 ALA A C 1
ATOM 1576 O O . ALA A 1 191 ? 0.549 26.732 39.824 1.00 84.62 191 ALA A O 1
ATOM 1577 N N . LYS A 1 192 ? -0.257 24.689 40.314 1.00 83.94 192 LYS A N 1
ATOM 1578 C CA . LYS A 1 192 ? -0.889 25.078 41.586 1.00 83.94 192 LYS A CA 1
ATOM 1579 C C . LYS A 1 192 ? 0.141 25.505 42.622 1.00 83.94 192 LYS A C 1
ATOM 1581 O O . LYS A 1 192 ? 0.005 26.584 43.172 1.00 83.94 192 LYS A O 1
ATOM 1586 N N . GLN A 1 193 ? 1.217 24.742 42.811 1.00 80.69 193 GLN A N 1
ATOM 1587 C CA . GLN A 1 193 ? 2.293 25.118 43.733 1.00 80.69 193 GLN A CA 1
ATOM 1588 C C . GLN A 1 193 ? 3.004 26.405 43.296 1.00 80.69 193 GLN A C 1
ATOM 1590 O O . GLN A 1 193 ? 3.453 27.176 44.138 1.00 80.69 193 GLN A O 1
ATOM 1595 N N . THR A 1 194 ? 3.123 26.655 41.990 1.00 72.56 194 THR A N 1
ATOM 1596 C CA . THR A 1 194 ? 3.696 27.905 41.470 1.00 72.56 194 THR A CA 1
ATOM 1597 C C . THR A 1 194 ? 2.739 29.080 41.687 1.00 72.56 194 THR A C 1
ATOM 1599 O O . THR A 1 194 ? 3.190 30.147 42.089 1.00 72.56 194 THR A O 1
ATOM 1602 N N . ALA A 1 195 ? 1.432 28.887 41.482 1.00 78.88 195 ALA A N 1
ATOM 1603 C CA . ALA A 1 195 ? 0.411 29.896 41.759 1.00 78.88 195 ALA A CA 1
ATOM 1604 C C . ALA A 1 195 ? 0.303 30.206 43.259 1.00 78.88 195 ALA A C 1
ATOM 1606 O O . ALA A 1 195 ? 0.321 31.369 43.634 1.00 78.88 195 ALA A O 1
ATOM 1607 N N . GLU A 1 196 ? 0.300 29.188 44.121 1.00 78.62 196 GLU A N 1
ATOM 1608 C CA . GLU A 1 196 ? 0.276 29.337 45.581 1.00 78.62 196 GLU A CA 1
ATOM 1609 C C . GLU A 1 196 ? 1.539 30.034 46.102 1.00 78.62 196 GLU A C 1
ATOM 1611 O O . GLU A 1 196 ? 1.459 30.886 46.984 1.00 78.62 196 GLU A O 1
ATOM 1616 N N . LYS A 1 197 ? 2.714 29.726 45.534 1.00 72.56 197 LYS A N 1
ATOM 1617 C CA . LYS A 1 197 ? 3.951 30.456 45.846 1.00 72.56 197 LYS A CA 1
ATOM 1618 C C . LYS A 1 197 ? 3.894 31.907 45.372 1.00 72.56 197 LYS A C 1
ATOM 1620 O O . LYS A 1 197 ? 4.389 32.767 46.087 1.00 72.56 197 LYS A O 1
ATOM 1625 N N . LYS A 1 198 ? 3.289 32.188 44.213 1.00 71.44 198 LYS A N 1
ATOM 1626 C CA . LYS A 1 198 ? 3.112 33.556 43.702 1.00 71.44 198 LYS A CA 1
ATOM 1627 C C . LYS A 1 198 ? 2.141 34.361 44.568 1.00 71.44 198 LYS A C 1
ATOM 1629 O O . LYS A 1 198 ? 2.493 35.455 44.973 1.00 71.44 198 LYS A O 1
ATOM 1634 N N . GLU A 1 199 ? 0.990 33.795 44.932 1.00 71.81 199 GLU A N 1
ATOM 1635 C CA . GLU A 1 199 ? 0.032 34.429 45.853 1.00 71.81 199 GLU A CA 1
ATOM 1636 C C . GLU A 1 199 ? 0.612 34.614 47.264 1.00 71.81 199 GLU A C 1
ATOM 1638 O O . GLU A 1 199 ? 0.279 35.573 47.954 1.00 71.81 199 GLU A O 1
ATOM 1643 N N . GLY A 1 200 ? 1.467 33.692 47.719 1.00 71.06 200 GLY A N 1
ATOM 1644 C CA . GLY A 1 200 ? 2.187 33.827 48.983 1.00 71.06 200 GLY A CA 1
ATOM 1645 C C . GLY A 1 200 ? 3.221 34.953 48.956 1.00 71.06 200 GLY A C 1
ATOM 1646 O O . GLY A 1 200 ? 3.313 35.695 49.928 1.00 71.06 200 GLY A O 1
ATOM 1647 N N . LEU A 1 201 ? 3.959 35.099 47.848 1.00 66.75 201 LEU A N 1
ATOM 1648 C CA . LEU A 1 201 ? 4.885 36.215 47.633 1.00 66.75 201 LEU A CA 1
ATOM 1649 C C . LEU A 1 201 ? 4.148 37.555 47.527 1.00 66.75 201 LEU A C 1
ATOM 1651 O O . LEU A 1 201 ? 4.556 38.493 48.191 1.00 66.75 201 LEU A O 1
ATOM 1655 N N . GLU A 1 202 ? 3.036 37.628 46.792 1.00 67.31 202 GLU A N 1
ATOM 1656 C CA . GLU A 1 202 ? 2.221 38.851 46.679 1.00 67.31 202 GLU A CA 1
ATOM 1657 C C . GLU A 1 202 ? 1.667 39.295 48.045 1.00 67.31 202 GLU A C 1
ATOM 1659 O O . GLU A 1 202 ? 1.692 40.476 48.369 1.00 67.31 202 GLU A O 1
ATOM 1664 N N . LYS A 1 203 ? 1.240 38.354 48.900 1.00 71.06 203 LYS A N 1
ATOM 1665 C CA . LYS A 1 203 ? 0.798 38.666 50.272 1.00 71.06 203 LYS A CA 1
ATOM 1666 C C . LYS A 1 203 ? 1.939 39.088 51.195 1.00 71.06 203 LYS A C 1
ATOM 1668 O O . LYS A 1 203 ? 1.701 39.851 52.119 1.00 71.06 203 LYS A O 1
ATOM 1673 N N . LEU A 1 204 ? 3.146 38.559 50.997 1.00 63.25 204 LEU A N 1
ATOM 1674 C CA . LEU A 1 204 ? 4.334 38.986 51.742 1.00 63.25 204 LEU A CA 1
ATOM 1675 C C . LEU A 1 204 ? 4.767 40.392 51.312 1.00 63.25 204 LEU A C 1
ATOM 1677 O O . LEU A 1 204 ? 5.052 41.205 52.180 1.00 63.25 204 LEU A O 1
ATOM 1681 N N . GLU A 1 205 ? 4.723 40.692 50.012 1.00 64.19 205 GLU A N 1
ATOM 1682 C CA . GLU A 1 205 ? 4.967 42.035 49.468 1.00 64.19 205 GLU A CA 1
ATOM 1683 C C . GLU A 1 205 ? 3.915 43.047 49.973 1.00 64.19 205 GLU A C 1
ATOM 1685 O O . GLU A 1 205 ? 4.281 44.143 50.385 1.00 64.19 205 GLU A O 1
ATOM 1690 N N . GLU A 1 206 ? 2.629 42.672 50.057 1.00 63.97 206 GLU A N 1
ATOM 1691 C CA . GLU A 1 206 ? 1.580 43.518 50.661 1.00 63.97 206 GLU A CA 1
ATOM 1692 C C . GLU A 1 206 ? 1.778 43.741 52.173 1.00 63.97 206 GLU A C 1
ATOM 1694 O O . GLU A 1 206 ? 1.442 44.807 52.683 1.00 63.97 206 GLU A O 1
ATOM 1699 N N . ILE A 1 207 ? 2.299 42.756 52.915 1.00 64.88 207 ILE A N 1
ATOM 1700 C CA . ILE A 1 207 ? 2.571 42.902 54.356 1.00 64.88 207 ILE A CA 1
ATOM 1701 C C . ILE A 1 207 ? 3.808 43.777 54.589 1.00 64.88 207 ILE A C 1
ATOM 1703 O O . ILE A 1 207 ? 3.769 44.627 55.476 1.00 64.88 207 ILE A O 1
ATOM 1707 N N . GLU A 1 208 ? 4.863 43.620 53.784 1.00 59.00 208 GLU A N 1
ATOM 1708 C CA . GLU A 1 208 ? 6.052 44.479 53.843 1.00 59.00 208 GLU A CA 1
ATOM 1709 C C . GLU A 1 208 ? 5.704 45.941 53.496 1.00 59.00 208 GLU A C 1
ATOM 1711 O O . GLU A 1 208 ? 6.147 46.844 54.203 1.00 59.00 208 GLU A O 1
ATOM 1716 N N . GLU A 1 209 ? 4.826 46.196 52.513 1.00 59.31 209 GLU A N 1
ATOM 1717 C CA . GLU A 1 209 ? 4.318 47.554 52.234 1.00 59.31 209 GLU A CA 1
ATOM 1718 C C . GLU A 1 209 ? 3.500 48.143 53.401 1.00 59.31 209 GLU A C 1
ATOM 1720 O O . GLU A 1 209 ? 3.530 49.354 53.623 1.00 59.31 209 GLU A O 1
ATOM 1725 N N . ILE A 1 210 ? 2.770 47.324 54.167 1.00 60.12 210 ILE A N 1
ATOM 1726 C CA . ILE A 1 210 ? 1.999 47.790 55.334 1.00 60.12 210 ILE A CA 1
ATOM 1727 C C . ILE A 1 210 ? 2.917 48.065 56.538 1.00 60.12 210 ILE A C 1
ATOM 1729 O O . ILE A 1 210 ? 2.722 49.069 57.227 1.00 60.12 210 ILE A O 1
ATOM 1733 N N . GLU A 1 211 ? 3.929 47.227 56.781 1.00 56.66 211 GLU A N 1
ATOM 1734 C CA . GLU A 1 211 ? 4.910 47.428 57.861 1.00 56.66 211 GLU A CA 1
ATOM 1735 C C . GLU A 1 211 ? 5.792 48.669 57.616 1.00 56.66 211 GLU A C 1
ATOM 1737 O O . GLU A 1 211 ? 6.075 49.417 58.555 1.00 56.66 211 GLU A O 1
ATOM 1742 N N . GLU A 1 212 ? 6.136 48.972 56.359 1.00 55.16 212 GLU A N 1
ATOM 1743 C CA . GLU A 1 212 ? 6.899 50.178 55.997 1.00 55.16 212 GLU A CA 1
ATOM 1744 C C . GLU A 1 212 ? 6.085 51.480 56.218 1.00 55.16 212 GLU A C 1
ATOM 1746 O O . GLU A 1 212 ? 6.638 52.544 56.518 1.00 55.16 212 GLU A O 1
ATOM 1751 N N . ILE A 1 213 ? 4.747 51.401 56.167 1.00 58.03 213 ILE A N 1
ATOM 1752 C CA . ILE A 1 213 ? 3.841 52.513 56.509 1.00 58.03 213 ILE A CA 1
ATOM 1753 C C . ILE A 1 213 ? 3.700 52.674 58.035 1.00 58.03 213 ILE A C 1
ATOM 1755 O O . ILE A 1 213 ? 3.564 53.802 58.516 1.00 58.03 213 ILE A O 1
ATOM 1759 N N . GLU A 1 214 ? 3.762 51.592 58.819 1.00 51.69 214 GLU A N 1
ATOM 1760 C CA . GLU A 1 214 ? 3.677 51.660 60.287 1.00 51.69 214 GLU A CA 1
ATOM 1761 C C . GLU A 1 214 ? 4.973 52.168 60.950 1.00 51.69 214 GLU A C 1
ATOM 1763 O O . GLU A 1 214 ? 4.892 52.933 61.917 1.00 51.69 214 GLU A O 1
ATOM 1768 N N . GLU A 1 215 ? 6.162 51.845 60.422 1.00 51.12 215 GLU A N 1
ATOM 1769 C CA . GLU A 1 215 ? 7.436 52.328 60.993 1.00 51.12 215 GLU A CA 1
ATOM 1770 C C . GLU A 1 215 ? 7.621 53.852 60.878 1.00 51.12 215 GLU A C 1
ATOM 1772 O O . GLU A 1 215 ? 8.266 54.466 61.730 1.00 51.12 215 GLU A O 1
ATOM 1777 N N . THR A 1 216 ? 6.993 54.507 59.899 1.00 48.75 216 THR A N 1
ATOM 1778 C CA . THR A 1 216 ? 7.061 55.975 59.760 1.00 48.75 216 THR A CA 1
ATOM 1779 C C . THR A 1 216 ? 6.137 56.738 60.724 1.00 48.75 216 THR A C 1
ATOM 1781 O O . THR A 1 216 ? 6.242 57.961 60.834 1.00 48.75 216 THR A O 1
ATOM 1784 N N . GLY A 1 217 ? 5.260 56.050 61.469 1.00 48.84 217 GLY A N 1
ATOM 1785 C CA . GLY A 1 217 ? 4.250 56.667 62.340 1.00 48.84 217 GLY A CA 1
ATOM 1786 C C . GLY A 1 217 ? 4.596 56.787 63.833 1.00 48.84 217 GLY A C 1
ATOM 1787 O O . GLY A 1 217 ? 3.809 57.375 64.575 1.00 48.84 217 GLY A O 1
ATOM 1788 N N . VAL A 1 218 ? 5.721 56.233 64.310 1.00 44.31 218 VAL A N 1
ATOM 1789 C CA . VAL A 1 218 ? 5.954 56.004 65.760 1.00 44.31 218 VAL A CA 1
ATOM 1790 C C . VAL A 1 218 ? 7.023 56.918 66.406 1.00 44.31 218 VAL A C 1
ATOM 1792 O O . VAL A 1 218 ? 7.163 56.913 67.628 1.00 44.31 218 VAL A O 1
ATOM 1795 N N . GLU A 1 219 ? 7.728 57.788 65.668 1.00 40.09 219 GLU A N 1
ATOM 1796 C CA . GLU A 1 219 ? 8.787 58.644 66.260 1.00 40.09 219 GLU A CA 1
ATOM 1797 C C . GLU A 1 219 ? 8.316 59.921 66.996 1.00 40.09 219 GLU A C 1
ATOM 1799 O O . GLU A 1 219 ? 9.095 60.512 67.743 1.00 40.09 219 GLU A O 1
ATOM 1804 N N . GLU A 1 220 ? 7.049 60.334 66.913 1.00 42.03 220 GLU A N 1
ATOM 1805 C CA . GLU A 1 220 ? 6.540 61.473 67.694 1.00 42.03 220 GLU A CA 1
ATOM 1806 C C . GLU A 1 220 ? 5.574 61.006 68.786 1.00 42.03 220 GLU A C 1
ATOM 1808 O O . GLU A 1 220 ? 4.379 60.893 68.542 1.00 42.03 220 GLU A O 1
ATOM 1813 N N . THR A 1 221 ? 6.075 60.724 69.995 1.00 38.75 221 THR A N 1
ATOM 1814 C CA . THR A 1 221 ? 5.452 61.037 71.310 1.00 38.75 221 THR A CA 1
ATOM 1815 C C . THR A 1 221 ? 5.939 60.088 72.411 1.00 38.75 221 THR A C 1
ATOM 1817 O O . THR A 1 221 ? 5.351 59.035 72.639 1.00 38.75 221 THR A O 1
ATOM 1820 N N . LYS A 1 222 ? 6.976 60.491 73.164 1.00 36.06 222 LYS A N 1
ATOM 1821 C CA . LYS A 1 222 ? 7.135 60.225 74.617 1.00 36.06 222 LYS A CA 1
ATOM 1822 C C . LYS A 1 222 ? 8.433 60.842 75.149 1.00 36.06 222 LYS A C 1
ATOM 1824 O O . LYS A 1 222 ? 9.387 60.149 75.474 1.00 36.06 222 LYS A O 1
ATOM 1829 N N . GLU A 1 223 ? 8.432 62.161 75.314 1.00 33.06 223 GLU A N 1
ATOM 1830 C CA . GLU A 1 223 ? 9.359 62.837 76.224 1.00 33.06 223 GLU A CA 1
ATOM 1831 C C . GLU A 1 223 ? 8.628 64.008 76.907 1.00 33.06 223 GLU A C 1
ATOM 1833 O O . GLU A 1 223 ? 8.635 65.129 76.417 1.00 33.06 223 GLU A O 1
ATOM 1838 N N . SER A 1 224 ? 7.930 63.743 78.022 1.00 31.05 224 SER A N 1
ATOM 1839 C CA . SER A 1 224 ? 7.712 64.742 79.084 1.00 31.05 224 SER A CA 1
ATOM 1840 C C . SER A 1 224 ? 7.087 64.146 80.357 1.00 31.05 224 SER A C 1
ATOM 1842 O O . SER A 1 224 ? 6.017 63.541 80.309 1.00 31.05 224 SER A O 1
ATOM 1844 N N . SER A 1 225 ? 7.743 64.469 81.478 1.00 32.62 225 SER A N 1
ATOM 1845 C CA . SER A 1 225 ? 7.271 64.617 82.870 1.00 32.62 225 SER A CA 1
ATOM 1846 C C . SER A 1 225 ? 7.065 63.387 83.778 1.00 32.62 225 SER A C 1
ATOM 1848 O O . SER A 1 225 ? 5.971 62.844 83.895 1.00 32.62 225 SER A O 1
ATOM 1850 N N . GLU A 1 226 ? 8.113 63.071 84.548 1.00 33.38 226 GLU A N 1
ATOM 1851 C CA . GLU A 1 226 ? 8.055 62.832 86.009 1.00 33.38 226 GLU A CA 1
ATOM 1852 C C . GLU A 1 226 ? 7.885 64.182 86.772 1.00 33.38 226 GLU A C 1
ATOM 1854 O O . GLU A 1 226 ? 8.030 65.238 86.151 1.00 33.38 226 GLU A O 1
ATOM 1859 N N . PRO A 1 227 ? 7.821 64.234 88.122 1.00 54.22 227 PRO A N 1
ATOM 1860 C CA . PRO A 1 227 ? 6.985 63.509 89.093 1.00 54.22 227 PRO A CA 1
ATOM 1861 C C . PRO A 1 227 ? 6.379 64.509 90.126 1.00 54.22 227 PRO A C 1
ATOM 1863 O O . PRO A 1 227 ? 6.592 65.711 90.012 1.00 54.22 227 PRO A O 1
ATOM 1866 N N . LEU A 1 228 ? 5.667 64.045 91.169 1.00 35.59 228 LEU A N 1
ATOM 1867 C CA . LEU A 1 228 ? 5.890 64.453 92.579 1.00 35.59 228 LEU A CA 1
ATOM 1868 C C . LEU A 1 228 ? 4.848 63.867 93.550 1.00 35.59 228 LEU A C 1
ATOM 1870 O O . LEU A 1 228 ? 3.648 63.814 93.303 1.00 35.59 228 LEU A O 1
ATOM 1874 N N . SER A 1 229 ? 5.394 63.452 94.686 1.00 36.66 229 SER A N 1
ATOM 1875 C CA . SER A 1 229 ? 4.812 62.914 95.913 1.00 36.66 229 SER A CA 1
ATOM 1876 C C . SER A 1 229 ? 4.098 63.943 96.802 1.00 36.66 229 SER A C 1
ATOM 1878 O O . SER A 1 229 ? 4.543 65.086 96.852 1.00 36.66 229 SER A O 1
ATOM 1880 N N . ALA A 1 230 ? 3.137 63.480 97.614 1.00 37.75 230 ALA A N 1
ATOM 1881 C CA . ALA A 1 230 ? 2.975 63.713 99.072 1.00 37.75 230 ALA A CA 1
ATOM 1882 C C . ALA A 1 230 ? 1.522 63.348 99.454 1.00 37.75 230 ALA A C 1
ATOM 1884 O O . ALA A 1 230 ? 0.587 63.906 98.893 1.00 37.75 230 ALA A O 1
ATOM 1885 N N . SER A 1 231 ? 1.277 62.249 100.170 1.00 37.03 231 SER A N 1
ATOM 1886 C CA . SER A 1 231 ? 1.333 62.078 101.638 1.00 37.03 231 SER A CA 1
ATOM 1887 C C . SER A 1 231 ? 0.072 62.574 102.355 1.00 37.03 231 SER A C 1
ATOM 1889 O O . SER A 1 231 ? -0.482 63.616 102.021 1.00 37.03 231 SER A O 1
ATOM 1891 N N . VAL A 1 232 ? -0.349 61.794 103.354 1.00 34.88 232 VAL A N 1
ATOM 1892 C CA . VAL A 1 232 ? -1.145 62.274 104.498 1.00 34.88 232 VAL A CA 1
ATOM 1893 C C . VAL A 1 232 ? -0.377 63.375 105.227 1.00 34.88 232 VAL A C 1
ATOM 1895 O O . VAL A 1 232 ? 0.872 63.269 105.267 1.00 34.88 232 VAL A O 1
#

InterPro domains:
  IPR043872 Protein of unknown function DUF5832 [PF19150] (105-181)